Protein AF-A0A6M3KVG6-F1 (afdb_monomer_lite)

Structure (mmCIF, N/CA/C/O backbone):
data_AF-A0A6M3KVG6-F1
#
_entry.id   AF-A0A6M3KVG6-F1
#
loop_
_atom_site.group_PDB
_atom_site.id
_atom_site.type_symbol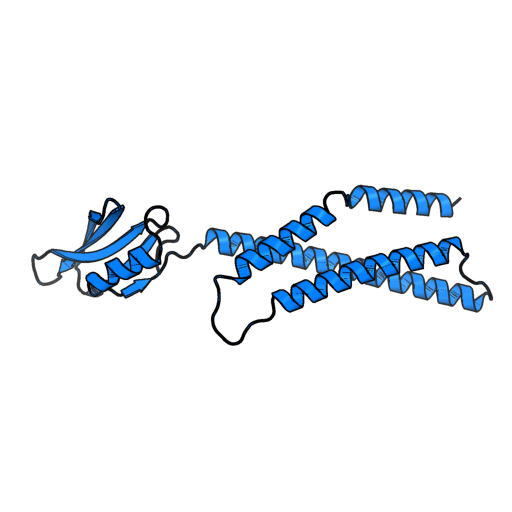
_atom_site.label_atom_id
_atom_site.label_alt_id
_atom_site.label_comp_id
_atom_site.label_asym_id
_atom_site.label_entity_id
_atom_site.label_seq_id
_atom_site.pdbx_PDB_ins_code
_atom_site.Cartn_x
_atom_site.Cartn_y
_atom_site.Cartn_z
_atom_site.occupancy
_atom_site.B_iso_or_equiv
_atom_site.auth_seq_id
_atom_site.auth_comp_id
_atom_site.auth_asym_id
_atom_site.auth_atom_id
_atom_site.pdbx_PDB_model_num
ATOM 1 N N . MET A 1 1 ? -8.985 6.448 20.938 1.00 50.06 1 MET A N 1
ATOM 2 C CA . MET A 1 1 ? -8.264 5.520 20.045 1.00 50.06 1 MET A CA 1
ATOM 3 C C . MET A 1 1 ? -8.643 4.090 20.395 1.00 50.06 1 MET A C 1
ATOM 5 O O . MET A 1 1 ? -8.437 3.679 21.541 1.00 50.06 1 MET A O 1
ATOM 9 N N . PRO A 1 2 ? -9.262 3.370 19.450 1.00 60.28 2 PRO A N 1
ATOM 10 C CA . PRO A 1 2 ? -9.645 1.974 19.608 1.00 60.28 2 PRO A CA 1
ATOM 11 C C . PRO A 1 2 ? -8.410 1.065 19.571 1.00 60.28 2 PRO A C 1
ATOM 13 O O . PRO A 1 2 ? -7.339 1.473 19.121 1.00 60.28 2 PRO A O 1
ATOM 16 N N . TYR A 1 3 ? -8.549 -0.164 20.067 1.00 65.94 3 TYR A N 1
ATOM 17 C CA . TYR A 1 3 ? -7.512 -1.175 19.865 1.00 65.94 3 TYR A CA 1
ATOM 18 C C . TYR A 1 3 ? -7.572 -1.678 18.413 1.00 65.94 3 TYR A C 1
ATOM 20 O O . TYR A 1 3 ? -8.665 -1.746 17.854 1.00 65.94 3 TYR A O 1
ATOM 28 N N . PRO A 1 4 ? -6.445 -2.087 17.799 1.00 75.12 4 PRO A N 1
ATOM 29 C CA . PRO A 1 4 ? -6.429 -2.510 16.392 1.00 75.12 4 PRO A CA 1
ATOM 30 C C . PRO A 1 4 ? -7.355 -3.688 16.045 1.00 75.12 4 PRO A C 1
ATOM 32 O O . PRO A 1 4 ? -7.706 -3.888 14.883 1.00 75.12 4 PRO A O 1
ATOM 35 N N . GLN A 1 5 ? -7.740 -4.476 17.051 1.00 83.19 5 GLN A N 1
ATOM 36 C CA . GLN A 1 5 ? -8.591 -5.660 16.903 1.00 83.19 5 GLN A CA 1
ATOM 37 C C . GLN A 1 5 ? -10.024 -5.442 17.413 1.00 83.19 5 GLN A C 1
ATOM 39 O O . GLN A 1 5 ? -10.839 -6.353 17.341 1.00 83.19 5 GLN A O 1
ATOM 44 N N . GLU A 1 6 ? -10.354 -4.256 17.940 1.00 89.38 6 GLU A N 1
ATOM 45 C CA . GLU A 1 6 ? -11.658 -4.020 18.562 1.00 89.38 6 GLU A CA 1
ATOM 46 C C . GLU A 1 6 ? -12.286 -2.699 18.119 1.00 89.38 6 GLU A C 1
ATOM 48 O O . GLU A 1 6 ? -11.721 -1.622 18.337 1.00 89.38 6 GLU A O 1
ATOM 53 N N . HIS A 1 7 ? -13.512 -2.757 17.600 1.00 92.94 7 HIS A N 1
ATOM 54 C CA . HIS A 1 7 ? -14.345 -1.567 17.496 1.00 92.94 7 HIS A CA 1
ATOM 55 C C . HIS A 1 7 ? -14.687 -1.063 18.905 1.00 92.94 7 HIS A C 1
ATOM 57 O O . HIS A 1 7 ? -14.814 -1.829 19.866 1.00 92.94 7 HIS A O 1
ATOM 63 N N . SER A 1 8 ? -14.839 0.247 19.047 1.00 94.38 8 SER A N 1
ATOM 64 C CA . SER A 1 8 ? -15.071 0.920 20.321 1.00 94.38 8 SER A CA 1
ATOM 65 C C . SER A 1 8 ? -16.417 1.618 20.324 1.00 94.38 8 SER A C 1
ATOM 67 O O . SER A 1 8 ? -16.708 2.390 19.420 1.00 94.38 8 SER A O 1
ATOM 69 N N . CYS A 1 9 ? -17.179 1.446 21.399 1.00 95.81 9 CYS A N 1
ATOM 70 C CA . CYS A 1 9 ? -18.323 2.289 21.721 1.00 95.81 9 CYS A CA 1
ATOM 71 C C . CYS A 1 9 ? -18.092 2.992 23.055 1.00 95.81 9 CYS A C 1
ATOM 73 O O . CYS A 1 9 ? -17.836 2.331 24.064 1.00 95.81 9 CYS A O 1
ATOM 75 N N . ARG A 1 10 ? -18.154 4.323 23.079 1.00 95.94 10 ARG A N 1
ATOM 76 C CA . ARG A 1 10 ? -18.044 5.136 24.296 1.00 95.94 10 ARG A CA 1
ATOM 77 C C . ARG A 1 10 ? -19.435 5.556 24.755 1.00 95.94 10 ARG A C 1
ATOM 79 O O . ARG A 1 10 ? -20.049 6.352 24.065 1.00 95.94 10 ARG A O 1
ATOM 86 N N . ILE A 1 11 ? -19.892 5.063 25.906 1.00 96.44 11 ILE A N 1
ATOM 87 C CA . ILE A 1 11 ? -21.187 5.463 26.487 1.00 96.44 11 ILE A CA 1
ATOM 88 C C . ILE A 1 11 ? -21.012 6.718 27.344 1.00 96.44 11 ILE A C 1
ATOM 90 O O . ILE A 1 11 ? -21.786 7.660 27.260 1.00 96.44 11 ILE A O 1
ATOM 94 N N . SER A 1 12 ? -19.942 6.757 28.145 1.00 93.69 12 SER A N 1
ATOM 95 C CA . SER A 1 12 ? -19.676 7.866 29.064 1.00 93.69 12 SER A CA 1
ATOM 96 C C . SER A 1 12 ? -18.172 8.152 29.198 1.00 93.69 12 SER A C 1
ATOM 98 O O . SER A 1 12 ? -17.349 7.225 29.088 1.00 93.69 12 SER A O 1
ATOM 100 N N . PRO A 1 13 ? -17.766 9.418 29.421 1.00 92.06 13 PRO A N 1
ATOM 101 C CA . PRO A 1 13 ? -16.370 9.786 29.635 1.00 92.06 13 PRO A CA 1
ATOM 102 C C . PRO A 1 13 ? -15.723 9.003 30.792 1.00 92.06 13 PRO A C 1
ATOM 104 O O . PRO A 1 13 ? -16.317 8.879 31.862 1.00 92.06 13 PRO A O 1
ATOM 107 N N . PRO A 1 14 ? -14.490 8.485 30.631 1.00 92.12 14 PRO A N 1
ATOM 108 C CA . PRO A 1 14 ? -13.806 7.742 31.693 1.00 92.12 14 PRO A CA 1
ATOM 109 C C . PRO A 1 14 ? -13.531 8.596 32.943 1.00 92.12 14 PRO A C 1
ATOM 111 O O . PRO A 1 14 ? -13.408 8.054 34.036 1.00 92.12 14 PRO A O 1
ATOM 114 N N . GLU A 1 15 ? -13.472 9.921 32.805 1.00 93.56 15 GLU A N 1
ATOM 115 C CA . GLU A 1 15 ? -13.197 10.860 33.901 1.00 93.56 15 GLU A CA 1
ATOM 116 C C . GLU A 1 15 ? -14.270 10.859 35.000 1.00 93.56 15 GLU A C 1
ATOM 118 O O . GLU A 1 15 ? -13.978 11.247 36.133 1.00 93.56 15 GLU A O 1
ATOM 123 N N . ASN A 1 16 ? -15.473 10.362 34.703 1.00 92.50 16 ASN A N 1
ATOM 124 C CA . ASN A 1 16 ? -16.578 10.242 35.657 1.00 92.50 16 ASN A CA 1
ATOM 125 C C . ASN A 1 16 ? -16.388 9.088 36.661 1.00 92.50 16 ASN A C 1
ATOM 127 O O . ASN A 1 16 ? -17.104 9.003 37.660 1.00 92.50 16 ASN A O 1
ATOM 131 N N . TYR A 1 17 ? -15.426 8.195 36.414 1.00 94.69 17 TYR A N 1
ATOM 132 C CA . TYR A 1 17 ? -15.288 6.934 37.137 1.00 94.69 17 TYR A CA 1
ATOM 133 C C . TYR A 1 17 ? -13.973 6.853 37.923 1.00 94.69 17 TYR A C 1
ATOM 135 O O . TYR A 1 17 ? -12.949 7.411 37.530 1.00 94.69 17 TYR A O 1
ATOM 143 N N . GLU A 1 18 ? -13.994 6.141 39.051 1.00 94.38 18 GLU A N 1
ATOM 144 C CA . GLU A 1 18 ? -12.816 5.852 39.884 1.00 94.38 18 GLU A CA 1
ATOM 145 C C . GLU A 1 18 ? -12.226 4.458 39.638 1.00 94.38 18 GLU A C 1
ATOM 147 O O . GLU A 1 18 ? -11.036 4.233 39.863 1.00 94.38 18 GLU A O 1
ATOM 152 N N . LYS A 1 19 ? -13.047 3.495 39.204 1.00 94.69 19 LYS A N 1
ATOM 153 C CA . LYS A 1 19 ? -12.634 2.102 38.989 1.00 94.69 19 LYS A CA 1
ATOM 154 C C . LYS A 1 19 ? -13.279 1.541 37.739 1.00 94.69 19 LYS A C 1
ATOM 156 O O . LYS A 1 19 ? -14.416 1.875 37.421 1.00 94.69 19 LYS A O 1
ATOM 161 N N . PHE A 1 20 ? -12.566 0.634 37.080 1.00 96.25 20 PHE A N 1
ATOM 162 C CA . PHE A 1 20 ? -13.045 -0.042 35.881 1.00 96.25 20 PHE A CA 1
ATOM 163 C C . PHE A 1 20 ? -12.996 -1.557 36.049 1.00 96.25 20 PHE A C 1
ATOM 165 O O . PHE A 1 20 ? -12.083 -2.097 36.675 1.00 96.25 20 PHE A O 1
ATOM 172 N N . ARG A 1 21 ? -13.967 -2.253 35.456 1.00 95.69 21 ARG A N 1
ATOM 173 C CA . ARG A 1 21 ? -13.995 -3.716 35.352 1.00 95.69 21 ARG A CA 1
ATOM 174 C C . ARG A 1 21 ? -14.400 -4.115 33.942 1.00 95.69 21 ARG A C 1
ATOM 176 O O . ARG A 1 21 ? -15.347 -3.560 33.404 1.00 95.69 21 ARG A O 1
ATOM 183 N N . ARG A 1 22 ? -13.742 -5.116 33.362 1.00 96.50 22 ARG A N 1
ATOM 184 C CA . ARG A 1 22 ? -14.153 -5.707 32.081 1.00 96.50 22 ARG A CA 1
ATOM 185 C C . ARG A 1 22 ? -15.001 -6.954 32.320 1.00 96.50 22 ARG A C 1
ATOM 187 O O . ARG A 1 22 ? -14.679 -7.768 33.180 1.00 96.50 22 ARG A O 1
ATOM 194 N N . GLY A 1 23 ? -16.081 -7.100 31.564 1.00 96.06 23 GLY A N 1
ATOM 195 C CA . GLY A 1 23 ? -16.886 -8.315 31.474 1.00 96.06 23 GLY A CA 1
ATOM 196 C C . GLY A 1 23 ? -17.260 -8.614 30.026 1.00 96.06 23 GLY A C 1
ATOM 197 O O . GLY A 1 23 ? -16.847 -7.898 29.115 1.00 96.06 23 GLY A O 1
ATOM 198 N N . LYS A 1 24 ? -18.041 -9.672 29.820 1.00 96.88 24 LYS A N 1
ATOM 199 C CA . LYS A 1 24 ? -18.508 -10.121 28.504 1.00 96.88 24 LYS A CA 1
ATOM 200 C C . LYS A 1 24 ? -20.032 -10.221 28.500 1.00 96.88 24 LYS A C 1
ATOM 202 O O . LYS A 1 24 ? -20.618 -10.589 29.518 1.00 96.88 24 LYS A O 1
ATOM 207 N N . ARG A 1 25 ? -20.659 -9.882 27.377 1.00 96.44 25 ARG A N 1
ATOM 208 C CA . ARG A 1 25 ? -22.093 -10.052 27.106 1.00 96.44 25 ARG A CA 1
ATOM 209 C C . ARG A 1 25 ? -22.282 -10.554 25.678 1.00 96.44 25 ARG A C 1
ATOM 211 O O . ARG A 1 25 ? -21.333 -10.583 24.899 1.00 96.44 25 ARG A O 1
ATOM 218 N N . LYS A 1 26 ? -23.499 -10.983 25.352 1.00 95.50 26 LYS A N 1
ATOM 219 C CA . LYS A 1 26 ? -23.868 -11.414 24.004 1.00 95.50 26 LYS A CA 1
ATOM 220 C C . LYS A 1 26 ? -25.075 -10.631 23.517 1.00 95.50 26 LYS A C 1
ATOM 222 O O . LYS A 1 26 ? -25.999 -10.404 24.294 1.00 95.50 26 LYS A O 1
ATOM 227 N N . HIS A 1 27 ? -25.057 -10.272 22.244 1.00 93.44 27 HIS A N 1
ATOM 228 C CA . HIS A 1 27 ? -26.178 -9.685 21.526 1.00 93.44 27 HIS A CA 1
ATOM 229 C C . HIS A 1 27 ? -26.288 -10.419 20.190 1.00 93.44 27 HIS A C 1
ATOM 231 O O . HIS A 1 27 ? -25.279 -10.604 19.515 1.00 93.44 27 HIS A O 1
ATOM 237 N N . GLU A 1 28 ? -27.470 -10.958 19.880 1.00 92.19 28 GLU A N 1
ATOM 238 C CA . GLU A 1 28 ? -27.707 -11.745 18.654 1.00 92.19 28 GLU A CA 1
ATOM 239 C C . GLU A 1 28 ? -26.690 -12.885 18.425 1.00 92.19 28 GLU A C 1
ATOM 241 O O . GLU A 1 28 ? -26.267 -13.184 17.314 1.00 92.19 28 GLU A O 1
ATOM 246 N N . GLY A 1 29 ? -26.249 -13.526 19.512 1.00 93.00 29 GLY A N 1
ATOM 247 C CA . GLY A 1 29 ? -25.256 -14.604 19.467 1.00 93.00 29 GLY A CA 1
ATOM 248 C C . GLY A 1 29 ? -23.797 -14.144 19.339 1.00 93.00 29 GLY A C 1
ATOM 249 O O . GLY A 1 29 ? -22.902 -14.942 19.623 1.00 93.00 29 GLY A O 1
ATOM 250 N N . LYS A 1 30 ? -23.542 -12.869 19.024 1.00 95.19 30 LYS A N 1
ATOM 251 C CA . LYS A 1 30 ? -22.204 -12.267 18.956 1.00 95.19 30 LYS A CA 1
ATOM 252 C C . LYS A 1 30 ? -21.751 -11.809 20.343 1.00 95.19 30 LYS A C 1
ATOM 254 O O . LYS A 1 30 ? -22.471 -11.108 21.056 1.00 95.19 30 LYS A O 1
ATOM 259 N N . GLU A 1 31 ? -20.560 -12.228 20.764 1.00 96.81 31 GLU A N 1
ATOM 260 C CA . GLU A 1 31 ? -19.982 -11.815 22.049 1.00 96.81 31 GLU A CA 1
ATOM 261 C C . GLU A 1 31 ? -19.325 -10.438 21.931 1.00 96.81 31 GLU A C 1
ATOM 263 O O . GLU A 1 31 ? -18.630 -10.156 20.961 1.00 96.81 31 GLU A O 1
ATOM 268 N N . TYR A 1 32 ? -19.525 -9.581 22.927 1.00 96.19 32 TYR A N 1
ATOM 269 C CA . TYR A 1 32 ? -18.854 -8.292 23.045 1.00 96.19 32 TYR A CA 1
ATOM 270 C C . TYR A 1 32 ? -18.387 -8.072 24.484 1.00 96.19 32 TYR A C 1
ATOM 272 O O . TYR A 1 32 ? -18.926 -8.631 25.446 1.00 96.19 32 TYR A O 1
ATOM 280 N N . SER A 1 33 ? -17.345 -7.265 24.653 1.00 96.44 33 SER A N 1
ATOM 281 C CA . SER A 1 33 ? -16.854 -6.901 25.977 1.00 96.44 33 SER A CA 1
ATOM 282 C C . SER A 1 33 ? -17.526 -5.630 26.477 1.00 96.44 33 SER A C 1
ATOM 284 O O . SER A 1 33 ? -17.643 -4.646 25.752 1.00 96.44 33 SER A O 1
ATOM 286 N N . VAL A 1 34 ? -17.891 -5.629 27.755 1.00 97.25 34 VAL A N 1
ATOM 287 C CA . VAL A 1 34 ? -18.421 -4.462 28.464 1.00 97.25 34 VAL A CA 1
ATOM 288 C C . VAL A 1 34 ? -17.380 -3.964 29.452 1.00 97.25 34 VAL A C 1
ATOM 290 O O . VAL A 1 34 ? -16.855 -4.741 30.253 1.00 97.25 34 VAL A O 1
ATOM 293 N N . ILE A 1 35 ? -17.084 -2.672 29.405 1.00 96.69 35 ILE A N 1
ATOM 294 C CA . ILE A 1 35 ? -16.300 -1.972 30.414 1.00 96.69 35 ILE A CA 1
ATOM 295 C C . ILE A 1 35 ? -17.282 -1.299 31.362 1.00 96.69 35 ILE A C 1
ATOM 297 O O . ILE A 1 35 ? -18.009 -0.393 30.971 1.00 96.69 35 ILE A O 1
ATOM 301 N N . TYR A 1 36 ? -17.291 -1.755 32.605 1.00 96.50 36 TYR A N 1
ATOM 302 C CA . TYR A 1 36 ? -18.052 -1.168 33.695 1.00 96.50 36 TYR A CA 1
ATOM 303 C C . TYR A 1 36 ? -17.208 -0.099 34.380 1.00 96.50 36 TYR A C 1
ATOM 305 O O . TYR A 1 36 ? -16.051 -0.368 34.714 1.00 96.50 36 TYR A O 1
ATOM 313 N N . GLY A 1 37 ? -17.782 1.075 34.619 1.00 96.38 37 GLY A N 1
ATOM 314 C CA . GLY A 1 37 ? -17.193 2.140 35.424 1.00 96.38 37 GLY A CA 1
ATOM 315 C C . GLY A 1 37 ? -17.896 2.252 36.775 1.00 96.38 37 GLY A C 1
ATOM 316 O O . GLY A 1 37 ? -19.121 2.166 36.843 1.00 96.38 37 GLY A O 1
ATOM 317 N N . LYS A 1 38 ? -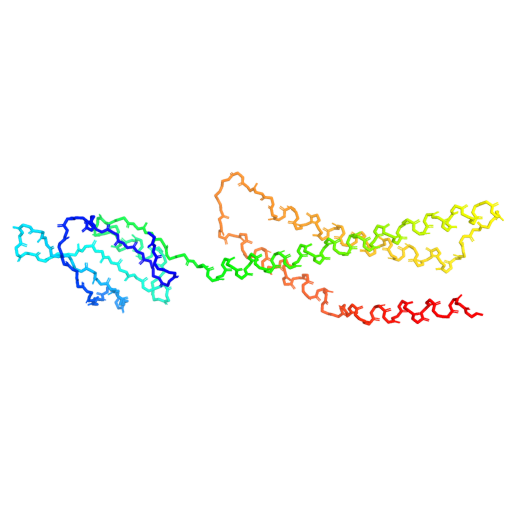17.132 2.437 37.854 1.00 96.50 38 LYS A N 1
ATOM 318 C CA . LYS A 1 38 ? -17.653 2.801 39.177 1.00 96.50 38 LYS A CA 1
ATOM 319 C C . LYS A 1 38 ? -17.577 4.312 39.353 1.00 96.50 38 LYS A C 1
ATOM 321 O O . LYS A 1 38 ? -16.484 4.861 39.224 1.00 96.50 38 LYS A O 1
ATOM 326 N N . LEU A 1 39 ? -18.705 4.968 39.607 1.00 93.62 39 LEU A N 1
ATOM 327 C CA . LEU A 1 39 ? -18.773 6.425 39.770 1.00 93.62 39 LEU A CA 1
ATOM 328 C C . LEU A 1 39 ? -17.976 6.883 41.005 1.00 93.62 39 LEU A C 1
ATOM 330 O O . LEU A 1 39 ? -17.890 6.156 41.993 1.00 93.62 39 LEU A O 1
ATOM 334 N N . LYS A 1 40 ? -17.371 8.076 40.939 1.00 87.25 40 LYS A N 1
ATOM 335 C CA . LYS A 1 40 ? -16.503 8.619 42.008 1.00 87.25 40 LYS A CA 1
ATOM 336 C C . LYS A 1 40 ? -17.245 8.882 43.321 1.00 87.25 40 LYS A C 1
ATOM 338 O O . LYS A 1 40 ? -16.713 8.585 44.386 1.00 87.25 40 LYS A O 1
ATOM 343 N N . ASP A 1 41 ? -18.479 9.368 43.229 1.00 84.00 41 ASP A N 1
ATOM 344 C CA . ASP A 1 41 ? -19.258 9.826 44.389 1.00 84.00 41 ASP A CA 1
ATOM 345 C C . ASP A 1 41 ? -20.454 8.914 44.713 1.00 84.00 41 ASP A C 1
ATOM 347 O O . ASP A 1 41 ? -21.198 9.148 45.664 1.00 84.00 41 ASP A O 1
ATOM 351 N N . GLU A 1 42 ? -20.623 7.827 43.954 1.00 80.94 42 GLU A N 1
ATOM 352 C CA . GLU A 1 42 ? -21.696 6.855 44.139 1.00 80.94 42 GLU A CA 1
ATOM 353 C C . GLU A 1 42 ? -21.124 5.438 44.195 1.00 80.94 42 GLU A C 1
ATOM 355 O O . GLU A 1 42 ? -20.287 5.043 43.384 1.00 80.94 42 GLU A O 1
ATOM 360 N N . ASN A 1 43 ? -21.623 4.595 45.104 1.00 86.00 43 ASN A N 1
ATOM 361 C CA . ASN A 1 43 ? -21.270 3.171 45.111 1.00 86.00 43 ASN A CA 1
ATOM 362 C C . ASN A 1 43 ? -22.028 2.388 44.016 1.00 86.00 43 ASN A C 1
ATOM 364 O O . ASN A 1 43 ? -22.603 1.329 44.273 1.00 86.00 43 ASN A O 1
ATOM 368 N N . LYS A 1 44 ? -22.051 2.934 42.798 1.00 93.06 44 LYS A N 1
ATOM 369 C CA . LYS A 1 44 ? -22.813 2.458 41.647 1.00 93.06 44 LYS A CA 1
ATOM 370 C C . LYS A 1 44 ? -21.867 2.122 40.498 1.00 93.06 44 LYS A C 1
ATOM 372 O O . LYS A 1 44 ? -20.917 2.853 40.217 1.00 93.06 44 LYS A O 1
ATOM 377 N N . TRP A 1 45 ? -22.146 0.994 39.852 1.00 94.69 45 TRP A N 1
ATOM 378 C CA . TRP A 1 45 ? -21.480 0.558 38.629 1.00 94.69 45 TRP A CA 1
ATOM 379 C C . TRP A 1 45 ? -22.429 0.707 37.448 1.00 94.69 45 TRP A C 1
ATOM 381 O O . TRP A 1 45 ? -23.602 0.348 37.555 1.00 94.69 45 TRP A O 1
ATOM 391 N N . GLU A 1 46 ? -21.911 1.176 36.323 1.00 95.69 46 GLU A N 1
ATOM 392 C CA . GLU A 1 46 ? -22.666 1.298 35.077 1.00 95.69 46 GLU A CA 1
ATOM 393 C C . GLU A 1 46 ? -21.790 1.013 33.857 1.00 95.69 46 GLU A C 1
ATOM 395 O O . GLU A 1 46 ? -20.561 0.925 33.951 1.00 95.69 46 GLU A O 1
ATOM 400 N N . ASP A 1 47 ? -22.442 0.811 32.715 1.00 96.56 47 ASP A N 1
ATOM 401 C CA . ASP A 1 47 ? -21.775 0.536 31.451 1.00 96.56 47 ASP A CA 1
ATOM 402 C C . ASP A 1 47 ? -21.082 1.817 30.962 1.00 96.56 47 ASP A C 1
ATOM 404 O O . ASP A 1 47 ? -21.717 2.828 30.683 1.00 96.56 47 ASP A O 1
ATOM 408 N N . GLN A 1 48 ? -19.757 1.780 30.863 1.00 96.62 48 GLN A N 1
ATOM 409 C CA . GLN A 1 48 ? -18.949 2.925 30.449 1.00 96.62 48 GLN A CA 1
ATOM 410 C C . GLN A 1 48 ? -18.594 2.876 28.962 1.00 96.62 48 GLN A C 1
ATOM 412 O O . GLN A 1 48 ? -18.510 3.906 28.285 1.00 96.62 48 GLN A O 1
ATOM 417 N N . ALA A 1 49 ? -18.328 1.674 28.457 1.00 96.75 49 ALA A N 1
ATOM 418 C CA . ALA A 1 49 ? -17.967 1.444 27.070 1.00 96.75 49 ALA A CA 1
ATOM 419 C C . ALA A 1 49 ? -18.189 -0.008 26.661 1.00 96.75 49 ALA A C 1
ATOM 421 O O . ALA A 1 49 ? -18.100 -0.919 27.488 1.00 96.75 49 ALA A O 1
ATOM 422 N N . PHE A 1 50 ? -18.358 -0.223 25.362 1.00 96.56 50 PHE A N 1
ATOM 423 C CA . PHE A 1 50 ? -18.335 -1.548 24.753 1.00 96.56 50 PHE A CA 1
ATOM 424 C C . PHE A 1 50 ? -17.129 -1.695 23.829 1.00 96.56 50 PHE A C 1
ATOM 426 O O . PHE A 1 50 ? -16.654 -0.723 23.231 1.00 96.56 50 PHE A O 1
ATOM 433 N N . ARG A 1 51 ? -16.613 -2.920 23.742 1.00 95.62 51 ARG A N 1
ATOM 434 C CA . ARG A 1 51 ? -15.586 -3.322 22.781 1.00 95.62 51 ARG A CA 1
ATOM 435 C C . ARG A 1 51 ? -16.099 -4.508 21.985 1.00 95.62 51 ARG A C 1
ATOM 437 O O . ARG A 1 51 ? -16.553 -5.486 22.585 1.00 95.62 51 ARG A O 1
ATOM 444 N N . TYR A 1 52 ? -15.993 -4.418 20.669 1.00 94.69 52 TYR A N 1
ATOM 445 C CA . TYR A 1 52 ? -16.457 -5.447 19.747 1.00 94.69 52 TYR A CA 1
ATOM 446 C C . TYR A 1 52 ? -15.264 -6.006 19.000 1.00 94.69 52 TYR A C 1
ATOM 448 O O . TYR A 1 52 ? -14.549 -5.243 18.360 1.00 94.69 52 TYR A O 1
ATOM 456 N N . ASP A 1 53 ? -15.043 -7.310 19.102 1.00 93.06 53 ASP A N 1
ATOM 457 C CA . ASP A 1 53 ? -13.999 -7.983 18.334 1.00 93.06 53 ASP A CA 1
ATOM 458 C C . ASP A 1 53 ? -14.321 -7.877 16.840 1.00 93.06 53 ASP A C 1
ATOM 460 O O . ASP A 1 53 ? -15.421 -8.258 16.433 1.00 93.06 53 ASP A O 1
ATOM 464 N N . LYS A 1 54 ? -13.390 -7.348 16.040 1.00 89.25 54 LYS A N 1
ATOM 465 C CA . LYS A 1 54 ? -13.604 -7.136 14.602 1.00 89.25 54 LYS A CA 1
ATOM 466 C C . LYS A 1 54 ? -13.706 -8.440 13.800 1.00 89.25 54 LYS A C 1
ATOM 468 O O . LYS A 1 54 ? -14.141 -8.407 12.659 1.00 89.25 54 LYS A O 1
ATOM 473 N N . GLU A 1 55 ? -13.301 -9.580 14.369 1.00 89.38 55 GLU A N 1
ATOM 474 C CA . GLU A 1 55 ? -13.484 -10.898 13.742 1.00 89.38 55 GLU A CA 1
ATOM 475 C C . GLU A 1 55 ? -14.910 -11.442 13.925 1.00 89.38 55 GLU A C 1
ATOM 477 O O . GLU A 1 55 ? -15.341 -12.330 13.193 1.00 89.38 55 GLU A O 1
ATOM 482 N N . VAL A 1 56 ? -15.647 -10.924 14.913 1.00 92.88 56 VAL A N 1
ATOM 483 C CA . VAL A 1 56 ? -17.007 -11.374 15.262 1.00 92.88 56 VAL A CA 1
ATOM 484 C C . VAL A 1 56 ? -18.060 -10.339 14.870 1.00 92.88 56 VAL A C 1
ATOM 486 O O . VAL A 1 56 ? -19.193 -10.691 14.532 1.00 92.88 56 VAL A O 1
ATOM 489 N N . TRP A 1 57 ? -17.701 -9.062 14.952 1.00 93.69 57 TRP A N 1
ATOM 490 C CA . TRP A 1 57 ? -18.574 -7.935 14.680 1.00 93.69 57 TRP A CA 1
ATOM 491 C C . TRP A 1 57 ? -18.083 -7.158 13.472 1.00 93.69 57 TRP A C 1
ATOM 493 O O . TRP A 1 57 ? -17.026 -6.534 13.523 1.00 93.69 57 TRP A O 1
ATOM 503 N N . GLU A 1 58 ? -18.917 -7.117 12.438 1.00 91.31 58 GLU A N 1
ATOM 504 C CA . GLU A 1 58 ? -18.761 -6.151 11.360 1.00 91.31 58 GLU A CA 1
ATOM 505 C C . GLU A 1 58 ? -18.913 -4.721 11.894 1.00 91.31 58 GLU A C 1
ATOM 507 O O . GLU A 1 58 ? -19.663 -4.456 12.845 1.00 91.31 58 GLU A O 1
ATOM 512 N N . ALA A 1 59 ? -18.207 -3.779 11.266 1.00 90.06 59 ALA A N 1
ATOM 513 C CA . ALA A 1 59 ? -18.156 -2.396 11.732 1.00 90.06 59 ALA A CA 1
ATOM 514 C C . ALA A 1 59 ? -19.549 -1.747 11.801 1.00 90.06 59 ALA A C 1
ATOM 516 O O . ALA A 1 59 ? -19.836 -1.016 12.751 1.00 90.06 59 ALA A O 1
ATOM 517 N N . ASP A 1 60 ? -20.416 -2.032 10.827 1.00 91.50 60 ASP A N 1
ATOM 518 C CA . ASP A 1 60 ? -21.767 -1.469 10.757 1.00 91.50 60 ASP A CA 1
ATOM 519 C C . ASP A 1 60 ? -22.708 -2.051 11.820 1.00 91.50 60 ASP A C 1
ATOM 521 O O . ASP A 1 60 ? -23.473 -1.303 12.440 1.00 91.50 60 ASP A O 1
ATOM 525 N N . ASP A 1 61 ? -22.591 -3.345 12.124 1.00 93.19 61 ASP A N 1
ATOM 526 C CA . ASP A 1 61 ? -23.348 -3.991 13.201 1.00 93.19 61 ASP A CA 1
ATOM 527 C C . ASP A 1 61 ? -22.939 -3.421 14.566 1.00 93.19 61 ASP A C 1
ATOM 529 O O . ASP A 1 61 ? -23.778 -3.030 15.380 1.00 93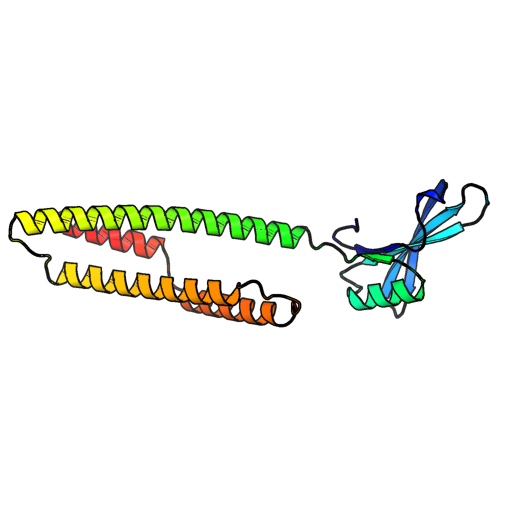.19 61 ASP A O 1
ATOM 533 N N . ALA A 1 62 ? -21.628 -3.304 14.804 1.00 95.19 62 ALA A N 1
ATOM 534 C CA . ALA A 1 62 ? -21.079 -2.739 16.033 1.00 95.19 62 ALA A CA 1
ATOM 535 C C . ALA A 1 62 ? -21.465 -1.262 16.216 1.00 95.19 62 ALA A C 1
ATOM 537 O O . ALA A 1 62 ? -21.726 -0.809 17.336 1.00 95.19 62 ALA A O 1
ATOM 538 N N . LYS A 1 63 ? -21.516 -0.502 15.116 1.00 95.19 63 LYS A N 1
ATOM 539 C CA . LYS A 1 63 ? -21.960 0.895 15.090 1.00 95.19 63 LYS A CA 1
ATOM 540 C C . LYS A 1 63 ? -23.443 1.021 15.411 1.00 95.19 63 LYS A C 1
ATOM 542 O O . LYS A 1 63 ? -23.808 1.925 16.158 1.00 95.19 63 LYS A O 1
ATOM 547 N N . THR A 1 64 ? -24.273 0.130 14.876 1.00 96.12 64 THR A N 1
ATOM 548 C CA . THR A 1 64 ? -25.718 0.098 15.145 1.00 96.12 64 THR A CA 1
ATOM 549 C C . THR A 1 64 ? -25.974 -0.212 16.615 1.00 96.12 64 THR A C 1
ATOM 551 O O . THR A 1 64 ? -26.542 0.621 17.314 1.00 96.12 64 THR A O 1
ATOM 554 N N . HIS A 1 65 ? -25.396 -1.299 17.134 1.00 96.38 65 HIS A N 1
ATOM 555 C CA . HIS A 1 65 ? -25.505 -1.647 18.552 1.00 96.38 65 HIS A CA 1
ATOM 556 C C . HIS A 1 65 ? -24.961 -0.538 19.470 1.00 96.38 65 HIS A C 1
ATOM 558 O O . HIS A 1 65 ? -25.511 -0.267 20.531 1.00 96.38 65 HIS A O 1
ATOM 564 N N . CYS A 1 66 ? -23.887 0.154 19.072 1.00 96.81 66 CYS A N 1
ATOM 565 C CA . CYS A 1 66 ? -23.384 1.297 19.833 1.00 96.81 66 CYS A CA 1
ATOM 566 C C . CYS A 1 66 ? -24.397 2.450 19.923 1.00 96.81 66 CYS A C 1
ATOM 568 O O . CYS A 1 66 ? -24.553 3.042 20.991 1.00 96.81 66 CYS A O 1
ATOM 570 N N . LYS A 1 67 ? -25.084 2.760 18.818 1.00 95.69 67 LYS A N 1
ATOM 571 C CA . LYS A 1 67 ? -26.103 3.816 18.769 1.00 95.69 67 LYS A CA 1
ATOM 572 C C . LYS A 1 67 ? -27.340 3.470 19.586 1.00 95.69 67 LYS A C 1
ATOM 574 O O . LYS A 1 67 ? -27.862 4.357 20.247 1.00 95.69 67 LYS A O 1
ATOM 579 N N . ASP A 1 68 ? -27.753 2.205 19.594 1.00 96.31 68 ASP A N 1
ATOM 580 C CA . ASP A 1 68 ? -28.884 1.729 20.408 1.00 96.31 68 ASP A CA 1
ATOM 581 C C . ASP A 1 68 ? -28.641 1.890 21.919 1.00 96.31 68 ASP A C 1
ATOM 583 O O . ASP A 1 68 ? -29.566 1.816 22.724 1.00 96.31 68 ASP A O 1
ATOM 587 N N . HIS A 1 69 ? -27.386 2.134 22.300 1.00 94.50 69 HIS A N 1
ATOM 588 C CA . HIS A 1 69 ? -26.951 2.421 23.660 1.00 94.50 69 HIS A CA 1
ATOM 589 C C . HIS A 1 69 ? -26.467 3.869 23.852 1.00 94.50 69 HIS A C 1
ATOM 591 O O . HIS A 1 69 ? -25.734 4.144 24.801 1.00 94.50 69 HIS A O 1
ATOM 597 N N . ASP A 1 70 ? -26.844 4.786 22.956 1.00 95.12 70 ASP A N 1
ATOM 598 C CA . ASP A 1 70 ? -26.508 6.216 23.018 1.00 95.12 70 ASP A CA 1
ATOM 599 C C . ASP A 1 70 ? -24.992 6.504 23.048 1.00 95.12 70 ASP A C 1
ATOM 601 O O . ASP A 1 70 ? -24.534 7.514 23.586 1.00 95.12 70 ASP A O 1
ATOM 605 N N . GLY A 1 71 ? -24.185 5.606 22.476 1.00 94.69 71 GLY A N 1
ATOM 606 C CA . GLY A 1 71 ? -22.732 5.708 22.491 1.00 94.69 71 GLY A CA 1
ATOM 607 C C . GLY A 1 71 ? -22.107 6.334 21.242 1.00 94.69 71 GLY A C 1
ATOM 608 O O . GLY A 1 71 ? -22.672 6.345 20.147 1.00 94.69 71 GLY A O 1
ATOM 609 N N . THR A 1 72 ? -20.857 6.779 21.388 1.00 95.81 72 THR A N 1
ATOM 610 C CA . THR A 1 72 ? -20.004 7.243 20.284 1.00 95.81 72 THR A CA 1
ATOM 611 C C . THR A 1 72 ? -19.126 6.105 19.764 1.00 95.81 72 THR A C 1
ATOM 613 O O . THR A 1 72 ? -18.322 5.539 20.513 1.00 95.81 72 THR A O 1
ATOM 616 N N . PHE A 1 73 ? -19.260 5.784 18.476 1.00 94.88 73 PHE A N 1
ATOM 617 C CA . PHE A 1 73 ? -18.556 4.680 17.822 1.00 94.88 73 PHE A CA 1
ATOM 618 C C . PHE A 1 73 ? -17.221 5.105 17.188 1.00 94.88 73 PHE A C 1
ATOM 620 O O . PHE A 1 73 ? -17.161 6.097 16.466 1.00 94.88 73 PHE A O 1
ATOM 627 N N . GLU A 1 74 ? -16.176 4.297 17.381 1.00 91.25 74 GLU A N 1
ATOM 628 C CA . GLU A 1 74 ? -14.918 4.342 16.624 1.00 91.25 74 GLU A CA 1
ATOM 629 C C . GLU A 1 74 ? -14.621 2.938 16.071 1.00 91.25 74 GLU A C 1
ATOM 631 O O . GLU A 1 74 ? -14.581 1.965 16.831 1.00 91.25 74 GLU A O 1
ATOM 636 N N . ALA A 1 75 ? -14.388 2.815 14.762 1.00 90.00 75 ALA A N 1
ATOM 637 C CA . ALA A 1 75 ? -14.048 1.532 14.149 1.00 90.00 75 ALA A CA 1
ATOM 638 C C . ALA A 1 75 ? -12.632 1.071 14.535 1.00 90.00 75 ALA A C 1
ATOM 640 O O . ALA A 1 75 ? -11.746 1.899 14.750 1.00 90.00 75 ALA A O 1
ATOM 641 N N . ALA A 1 76 ? -12.406 -0.246 14.595 1.00 87.50 76 ALA A N 1
ATOM 642 C CA . ALA A 1 76 ? -11.071 -0.807 14.756 1.00 87.50 76 ALA A CA 1
ATOM 643 C C . ALA A 1 76 ? -10.149 -0.291 13.639 1.00 87.50 76 ALA A C 1
ATOM 645 O O . ALA A 1 76 ? -10.515 -0.306 12.463 1.00 87.50 76 ALA A O 1
ATOM 646 N N . THR A 1 77 ? -8.951 0.166 13.994 1.00 72.31 77 THR A N 1
ATOM 647 C CA . THR A 1 77 ? -7.945 0.574 13.008 1.00 72.31 77 THR A CA 1
ATOM 648 C C . THR A 1 77 ? -7.148 -0.650 12.579 1.00 72.31 77 THR A C 1
ATOM 650 O O . THR A 1 77 ? -6.493 -1.269 13.416 1.00 72.31 77 THR A O 1
ATOM 653 N N . ASP A 1 78 ? -7.145 -0.991 11.290 1.00 64.62 78 ASP A N 1
ATOM 654 C CA . ASP A 1 78 ? -6.373 -2.131 10.774 1.00 64.62 78 ASP A CA 1
ATOM 655 C C . ASP A 1 78 ? -4.888 -1.757 10.587 1.00 64.62 78 ASP A C 1
ATOM 657 O O . ASP A 1 78 ? -4.329 -1.782 9.491 1.00 64.62 78 ASP A O 1
ATOM 661 N N . THR A 1 79 ? -4.249 -1.334 11.683 1.00 59.56 79 THR A N 1
ATOM 662 C CA . THR A 1 79 ? -2.914 -0.721 11.699 1.00 59.56 79 THR A CA 1
ATOM 663 C C . THR A 1 79 ? -1.854 -1.631 11.080 1.00 59.56 79 THR A C 1
ATOM 665 O O . THR A 1 79 ? -0.934 -1.140 10.433 1.00 59.56 79 THR A O 1
ATOM 668 N N . GLU A 1 80 ? -1.994 -2.953 11.216 1.00 60.22 80 GLU A N 1
ATOM 669 C CA . GLU A 1 80 ? -1.086 -3.920 10.590 1.00 60.22 80 GLU A CA 1
ATOM 670 C C . GLU A 1 80 ? -1.190 -3.911 9.065 1.00 60.22 80 GLU A C 1
ATOM 672 O O . GLU A 1 80 ? -0.164 -3.800 8.396 1.00 60.22 80 GLU A O 1
ATOM 677 N N . LYS A 1 81 ? -2.403 -3.946 8.496 1.00 58.2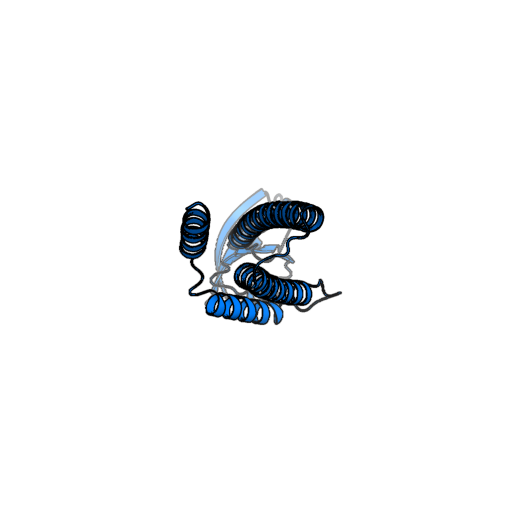2 81 LYS A N 1
ATOM 678 C CA . LYS A 1 81 ? -2.570 -3.869 7.038 1.00 58.22 81 LYS A CA 1
ATOM 679 C C . LYS A 1 81 ? -2.064 -2.537 6.503 1.00 58.22 81 LYS A C 1
ATOM 681 O O . LYS A 1 81 ? -1.295 -2.529 5.546 1.00 58.22 81 LYS A O 1
ATOM 686 N N . THR A 1 82 ? -2.406 -1.427 7.154 1.00 62.31 82 THR A N 1
ATOM 687 C CA . THR A 1 82 ? -1.946 -0.092 6.744 1.00 62.31 82 THR A CA 1
ATOM 688 C C . THR A 1 82 ? -0.418 0.010 6.741 1.00 62.31 82 THR A C 1
ATOM 690 O O . THR A 1 82 ? 0.161 0.555 5.802 1.00 62.31 82 THR A O 1
ATOM 693 N N . LEU A 1 83 ? 0.257 -0.561 7.743 1.00 65.75 83 LEU A N 1
ATOM 694 C CA . LEU A 1 83 ? 1.722 -0.594 7.803 1.00 65.75 83 LEU A CA 1
ATOM 695 C C . LEU A 1 83 ? 2.336 -1.505 6.733 1.00 65.75 83 LEU A C 1
ATOM 697 O O . LEU A 1 83 ? 3.355 -1.147 6.141 1.00 65.75 83 LEU A O 1
ATOM 701 N N . VAL A 1 84 ? 1.728 -2.661 6.453 1.00 68.75 84 VAL A N 1
ATOM 702 C CA . VAL A 1 84 ? 2.188 -3.574 5.394 1.00 68.75 84 VAL A CA 1
ATOM 703 C C . VAL A 1 84 ? 2.074 -2.911 4.022 1.00 68.75 84 VAL A C 1
ATOM 705 O O . VAL A 1 84 ? 3.056 -2.909 3.279 1.00 68.75 84 VAL A O 1
ATOM 708 N N . PHE A 1 85 ? 0.939 -2.280 3.713 1.00 71.69 85 PHE A N 1
ATOM 709 C CA . PHE A 1 85 ? 0.754 -1.542 2.461 1.00 71.69 85 PHE A CA 1
ATOM 710 C C . PHE A 1 85 ? 1.744 -0.382 2.330 1.00 71.69 85 PHE A C 1
ATOM 712 O O . PHE A 1 85 ? 2.381 -0.239 1.288 1.00 71.69 85 PHE A O 1
ATOM 719 N N . ALA A 1 86 ? 1.945 0.404 3.392 1.00 67.81 86 ALA A N 1
ATOM 720 C CA . ALA A 1 86 ? 2.903 1.509 3.382 1.00 67.81 86 ALA A CA 1
ATOM 721 C C . ALA A 1 86 ? 4.344 1.028 3.135 1.00 67.81 86 ALA A C 1
ATOM 723 O O . ALA A 1 86 ? 5.082 1.632 2.354 1.00 67.81 86 ALA A O 1
ATOM 724 N N . ASN A 1 87 ? 4.743 -0.086 3.755 1.00 71.31 87 ASN A N 1
ATOM 725 C CA . ASN A 1 87 ? 6.067 -0.670 3.551 1.00 71.31 87 ASN A CA 1
ATOM 726 C C . ASN A 1 87 ? 6.238 -1.236 2.135 1.00 71.31 87 ASN A C 1
ATOM 728 O O . ASN A 1 87 ? 7.275 -1.005 1.510 1.00 71.31 87 ASN A O 1
ATOM 732 N N . GLN A 1 88 ? 5.226 -1.926 1.603 1.00 73.12 88 GLN A N 1
ATOM 733 C CA . GLN A 1 88 ? 5.240 -2.432 0.227 1.00 73.12 88 GLN A CA 1
ATOM 734 C C . GLN A 1 88 ? 5.316 -1.291 -0.794 1.00 73.12 88 GLN A C 1
ATOM 736 O O . GLN A 1 88 ? 6.147 -1.342 -1.699 1.00 73.12 88 GLN A O 1
ATOM 741 N N . ALA A 1 89 ? 4.529 -0.227 -0.610 1.00 74.12 89 ALA A N 1
ATOM 742 C CA . ALA A 1 89 ? 4.566 0.959 -1.462 1.00 7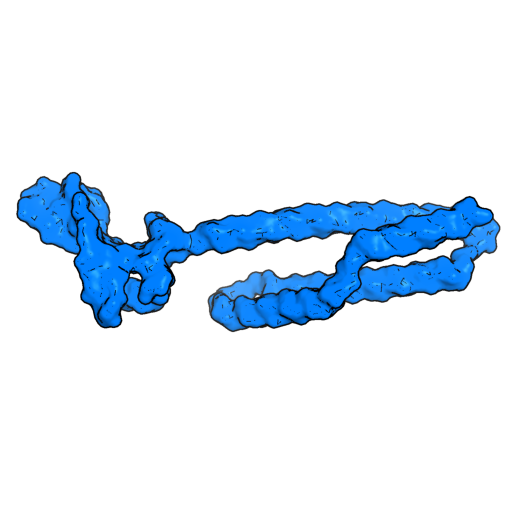4.12 89 ALA A CA 1
ATOM 743 C C . ALA A 1 89 ? 5.945 1.634 -1.437 1.00 74.12 89 ALA A C 1
ATOM 745 O O . ALA A 1 89 ? 6.483 1.998 -2.481 1.00 74.12 89 ALA A O 1
ATOM 746 N N . LYS A 1 90 ? 6.566 1.737 -0.256 1.00 76.25 90 LYS A N 1
ATOM 747 C CA . LYS A 1 90 ? 7.912 2.300 -0.109 1.00 76.25 90 LYS A CA 1
ATOM 748 C C . LYS A 1 90 ? 8.976 1.472 -0.835 1.00 76.25 90 LYS A C 1
ATOM 750 O O . LYS A 1 90 ? 9.856 2.042 -1.475 1.00 76.25 90 LYS A O 1
ATOM 755 N N . MET A 1 91 ? 8.898 0.142 -0.758 1.00 75.94 91 MET A N 1
ATOM 756 C CA . MET A 1 91 ? 9.802 -0.741 -1.503 1.00 75.94 91 MET A CA 1
ATOM 757 C C . MET A 1 91 ? 9.600 -0.627 -3.016 1.00 75.94 91 MET A C 1
ATOM 759 O O . MET A 1 91 ? 10.581 -0.546 -3.754 1.00 75.94 91 MET A O 1
ATOM 763 N N . ALA A 1 92 ? 8.346 -0.586 -3.472 1.00 76.56 92 ALA A N 1
ATOM 764 C CA . ALA A 1 92 ? 8.023 -0.406 -4.882 1.00 76.56 92 ALA A CA 1
ATOM 765 C C . ALA A 1 92 ? 8.557 0.933 -5.413 1.00 76.56 92 ALA A C 1
ATOM 767 O O . ALA A 1 92 ? 9.193 0.961 -6.464 1.00 76.56 92 ALA A O 1
ATOM 768 N N . LEU A 1 93 ? 8.389 2.023 -4.657 1.00 79.81 93 LEU A N 1
ATOM 769 C CA . LEU A 1 93 ? 8.907 3.341 -5.024 1.00 79.81 93 LEU A CA 1
ATOM 770 C C . LEU A 1 93 ? 10.435 3.333 -5.175 1.00 79.81 93 LEU A C 1
ATOM 772 O O . LEU A 1 93 ? 10.952 3.802 -6.184 1.00 79.81 93 LEU A O 1
ATOM 776 N N . ALA A 1 94 ? 11.157 2.729 -4.227 1.00 80.50 94 ALA A N 1
ATOM 777 C CA . ALA A 1 94 ? 12.616 2.623 -4.300 1.00 80.50 94 ALA A CA 1
ATOM 778 C C . ALA A 1 94 ? 13.093 1.804 -5.519 1.00 80.50 94 ALA A C 1
ATOM 780 O O . ALA A 1 94 ? 14.089 2.147 -6.165 1.00 80.50 94 ALA A O 1
ATOM 781 N N . ALA A 1 95 ? 12.374 0.731 -5.868 1.00 78.44 95 ALA A N 1
ATOM 782 C CA . ALA A 1 95 ? 12.661 -0.056 -7.066 1.00 78.44 95 ALA A CA 1
ATOM 783 C C . ALA A 1 95 ? 12.416 0.755 -8.351 1.00 78.44 95 ALA A C 1
ATOM 785 O O . ALA A 1 95 ? 13.244 0.720 -9.262 1.00 78.44 95 ALA A O 1
ATOM 786 N N . ILE A 1 96 ? 11.329 1.534 -8.400 1.00 82.44 96 ILE A N 1
ATOM 787 C CA . ILE A 1 96 ? 11.009 2.433 -9.519 1.00 82.44 96 ILE A CA 1
ATOM 788 C C . ILE A 1 96 ? 12.095 3.499 -9.689 1.00 82.44 96 ILE A C 1
ATOM 790 O O . ILE A 1 96 ? 12.568 3.714 -10.803 1.00 82.44 96 ILE A O 1
ATOM 794 N N . GLU A 1 97 ? 12.536 4.138 -8.605 1.00 85.31 97 GLU A N 1
ATOM 795 C CA . GLU A 1 97 ? 13.614 5.135 -8.643 1.00 85.31 97 GLU A CA 1
ATOM 796 C C . GLU A 1 97 ? 14.918 4.543 -9.193 1.00 85.31 97 GLU A C 1
ATOM 798 O O . GLU A 1 97 ? 15.576 5.148 -10.044 1.00 85.31 97 GLU A O 1
ATOM 803 N N . THR A 1 98 ? 15.256 3.327 -8.759 1.00 85.94 98 THR A N 1
ATOM 804 C CA . THR A 1 98 ? 16.444 2.600 -9.224 1.00 85.94 98 THR A CA 1
ATOM 805 C C . THR A 1 98 ? 16.349 2.271 -10.715 1.00 85.94 98 THR A C 1
ATOM 807 O O . THR A 1 98 ? 17.283 2.545 -11.473 1.00 85.94 98 THR A O 1
ATOM 810 N N . ALA A 1 99 ? 15.209 1.737 -11.163 1.00 81.56 99 ALA A N 1
ATOM 811 C CA . ALA A 1 99 ? 14.969 1.428 -12.570 1.00 81.56 99 ALA A CA 1
ATOM 812 C C . ALA A 1 99 ? 15.025 2.693 -13.441 1.00 81.56 99 ALA A C 1
ATOM 814 O O . ALA A 1 99 ? 15.672 2.703 -14.490 1.00 81.56 99 ALA A O 1
ATOM 815 N N . LEU A 1 100 ? 14.421 3.791 -12.981 1.00 85.94 100 LEU A N 1
ATOM 816 C CA . LEU A 1 100 ? 14.443 5.074 -13.678 1.00 85.94 100 LEU A CA 1
ATOM 817 C C . LEU A 1 100 ? 15.870 5.615 -13.830 1.00 85.94 100 LEU A C 1
ATOM 819 O O . LEU A 1 100 ? 16.223 6.124 -14.895 1.00 85.94 100 LEU A O 1
ATOM 823 N N . ALA A 1 101 ? 16.700 5.502 -12.791 1.00 86.31 101 ALA A N 1
ATOM 824 C CA . ALA A 1 101 ? 18.103 5.902 -12.854 1.00 86.31 101 ALA A CA 1
ATOM 825 C C . ALA A 1 101 ? 18.885 5.075 -13.890 1.00 86.31 101 ALA A C 1
ATOM 827 O O . ALA A 1 101 ? 19.605 5.647 -14.711 1.00 86.31 101 ALA A O 1
ATOM 828 N N . ALA A 1 102 ? 18.692 3.752 -13.908 1.00 83.75 102 ALA A N 1
ATOM 829 C CA . ALA A 1 102 ? 19.335 2.864 -14.875 1.00 83.75 102 ALA A CA 1
ATOM 830 C C . ALA A 1 102 ? 18.913 3.172 -16.323 1.00 83.75 102 ALA A C 1
ATOM 832 O O . ALA A 1 102 ? 19.759 3.259 -17.215 1.00 83.75 102 ALA A O 1
ATOM 833 N N . VAL A 1 103 ? 17.617 3.408 -16.562 1.00 84.44 103 VAL A N 1
ATOM 834 C CA . VAL A 1 103 ? 17.102 3.784 -17.889 1.00 84.44 103 VAL A CA 1
ATOM 835 C C . VAL A 1 103 ? 17.694 5.119 -18.350 1.00 84.44 103 VAL A C 1
ATOM 837 O O . VAL A 1 103 ? 18.132 5.225 -19.496 1.00 84.44 103 VAL A O 1
ATOM 840 N N . LYS A 1 104 ? 17.776 6.126 -17.470 1.00 87.69 104 LYS A N 1
ATOM 841 C CA . LYS A 1 104 ? 18.385 7.430 -17.793 1.00 87.69 104 LYS A CA 1
ATOM 842 C C . LYS A 1 104 ? 19.858 7.306 -18.196 1.00 87.69 104 LYS A C 1
ATOM 844 O O . LYS A 1 104 ? 20.278 7.926 -19.176 1.00 87.69 104 LYS A O 1
ATOM 849 N N . ASP A 1 105 ? 20.633 6.499 -17.474 1.00 86.75 105 ASP A N 1
ATOM 850 C CA . ASP A 1 105 ? 22.037 6.241 -17.812 1.00 86.75 105 ASP A CA 1
ATOM 851 C C . ASP A 1 105 ? 22.166 5.544 -19.178 1.00 86.75 105 ASP A C 1
ATOM 853 O O . ASP A 1 105 ? 22.934 5.983 -20.038 1.00 86.75 105 ASP A O 1
ATOM 857 N N . LEU A 1 106 ? 21.352 4.515 -19.437 1.00 84.06 106 LEU A N 1
ATOM 858 C CA . LEU A 1 106 ? 21.341 3.813 -20.723 1.00 84.06 106 LEU A CA 1
ATOM 859 C C . LEU A 1 106 ? 21.006 4.740 -21.897 1.00 84.06 106 LEU A C 1
ATOM 861 O O . LEU A 1 106 ? 21.705 4.708 -22.913 1.00 84.06 106 LEU A O 1
ATOM 865 N N . VAL A 1 107 ? 19.983 5.589 -21.759 1.00 85.38 107 VAL A N 1
ATOM 866 C CA . VAL A 1 107 ? 19.610 6.578 -22.784 1.00 85.38 107 VAL A CA 1
ATOM 867 C C . VAL A 1 107 ? 20.785 7.509 -23.082 1.00 85.38 107 VAL A C 1
ATOM 869 O O . VAL A 1 107 ? 21.167 7.655 -24.244 1.00 85.38 107 VAL A O 1
ATOM 872 N N . THR A 1 108 ? 21.434 8.042 -22.045 1.00 89.38 108 THR A N 1
ATOM 873 C CA . THR A 1 108 ? 22.597 8.936 -22.186 1.00 89.38 108 THR A CA 1
ATOM 874 C C . THR A 1 108 ? 23.738 8.265 -22.962 1.00 89.38 108 THR A C 1
ATOM 876 O O . THR A 1 108 ? 24.334 8.855 -23.869 1.00 89.38 108 THR A O 1
ATOM 879 N N . ARG A 1 109 ? 24.033 6.993 -22.665 1.00 84.75 109 ARG A N 1
ATOM 880 C CA . ARG A 1 109 ? 25.066 6.221 -23.380 1.00 84.75 109 ARG A CA 1
ATOM 881 C C . ARG A 1 109 ? 24.698 5.978 -24.844 1.00 84.75 109 ARG A C 1
ATOM 883 O O . ARG A 1 109 ? 25.563 6.086 -25.717 1.00 84.75 109 ARG A O 1
ATOM 890 N N . ILE A 1 110 ? 23.433 5.663 -25.132 1.00 83.12 110 ILE A N 1
ATOM 891 C CA . ILE A 1 110 ? 22.941 5.456 -26.503 1.00 83.12 110 ILE A CA 1
ATOM 892 C C . ILE A 1 110 ? 23.066 6.749 -27.315 1.00 83.12 110 ILE A C 1
ATOM 894 O O . ILE A 1 110 ? 23.531 6.709 -28.457 1.00 83.12 110 ILE A O 1
ATOM 898 N N . GLU A 1 111 ? 22.719 7.895 -26.731 1.00 86.38 111 GLU A N 1
ATOM 899 C CA . GLU A 1 111 ? 22.861 9.205 -27.370 1.00 86.38 111 GLU A CA 1
ATOM 900 C C . GLU A 1 111 ? 24.321 9.537 -27.688 1.00 86.38 111 GLU A C 1
ATOM 902 O O . GLU A 1 111 ? 24.632 9.935 -28.817 1.00 86.38 111 GLU A O 1
ATOM 907 N N . ALA A 1 112 ? 25.233 9.304 -26.738 1.00 82.81 112 ALA A N 1
ATOM 908 C CA . ALA A 1 112 ? 26.665 9.508 -26.939 1.00 82.81 112 ALA A CA 1
ATOM 909 C C . ALA A 1 112 ? 27.208 8.639 -28.089 1.00 82.81 112 ALA A C 1
ATOM 911 O O . ALA A 1 112 ? 27.904 9.137 -28.980 1.00 82.81 112 ALA A O 1
ATOM 912 N N . LEU A 1 113 ? 26.830 7.357 -28.137 1.00 81.44 113 LEU A N 1
ATOM 913 C CA . LEU A 1 113 ? 27.202 6.448 -29.226 1.00 81.44 113 LEU A CA 1
ATOM 914 C C . LEU A 1 113 ? 26.614 6.882 -30.573 1.00 81.44 113 LEU A C 1
ATOM 916 O O . LEU A 1 113 ? 27.300 6.834 -31.597 1.00 81.44 113 LEU A O 1
ATOM 920 N N . ALA A 1 114 ? 25.356 7.325 -30.591 1.00 79.44 114 ALA A N 1
ATOM 921 C CA . ALA A 1 114 ? 24.706 7.833 -31.793 1.00 79.44 114 ALA A CA 1
ATOM 922 C C . ALA A 1 114 ? 25.398 9.102 -32.320 1.00 79.44 114 ALA A C 1
ATOM 924 O O . ALA A 1 114 ? 25.527 9.285 -33.533 1.00 79.44 114 ALA A O 1
ATOM 925 N N . ALA A 1 115 ? 25.853 9.985 -31.428 1.00 85.00 115 ALA A N 1
ATOM 926 C CA . ALA A 1 115 ? 26.607 11.183 -31.784 1.00 85.00 115 ALA A CA 1
ATOM 927 C C . ALA A 1 115 ? 27.990 10.843 -32.362 1.00 85.00 115 ALA A C 1
ATOM 929 O O . ALA A 1 115 ? 28.363 11.396 -33.398 1.00 85.00 115 ALA A O 1
ATOM 930 N N . LEU A 1 116 ? 28.722 9.904 -31.751 1.00 79.50 116 LEU A N 1
ATOM 931 C CA . LEU A 1 116 ? 30.014 9.429 -32.261 1.00 79.50 116 LEU A CA 1
ATOM 932 C C . LEU A 1 116 ? 29.879 8.809 -33.654 1.00 79.50 116 LEU A C 1
ATOM 934 O O . LEU A 1 116 ? 30.585 9.208 -34.577 1.00 79.50 116 LEU A O 1
ATOM 938 N N . ARG A 1 117 ? 28.909 7.907 -33.846 1.00 80.44 117 ARG A N 1
ATOM 939 C CA . ARG A 1 117 ? 28.674 7.276 -35.154 1.00 80.44 117 ARG A CA 1
ATOM 940 C C . ARG A 1 117 ? 28.331 8.293 -36.238 1.00 80.44 117 ARG A C 1
ATOM 942 O O . ARG A 1 117 ? 28.882 8.204 -37.331 1.00 80.44 117 ARG A O 1
ATOM 949 N N . ARG A 1 118 ? 27.513 9.303 -35.918 1.00 85.94 118 ARG A N 1
ATOM 950 C CA . ARG A 1 118 ? 27.225 10.414 -36.839 1.00 85.94 118 ARG A CA 1
ATOM 951 C C . ARG A 1 118 ? 28.487 11.174 -37.251 1.00 85.94 118 ARG A C 1
ATOM 953 O O . ARG A 1 118 ? 28.643 11.443 -38.437 1.00 85.94 118 ARG A O 1
ATOM 960 N N . LYS A 1 119 ? 29.394 11.475 -36.313 1.00 85.94 119 LYS A N 1
ATOM 961 C CA . LYS A 1 119 ? 30.683 12.127 -36.622 1.00 85.94 119 LYS A CA 1
ATOM 962 C C . LYS A 1 119 ? 31.565 11.276 -37.541 1.00 85.94 119 LYS A C 1
ATOM 964 O O . LYS A 1 119 ? 32.262 11.827 -38.382 1.00 85.94 119 LYS A O 1
ATOM 969 N N . GLU A 1 120 ? 31.498 9.952 -37.418 1.00 89.12 120 GLU A N 1
ATOM 970 C CA . GLU A 1 120 ? 32.224 9.003 -38.275 1.00 89.12 120 GLU A CA 1
ATOM 971 C C . GLU A 1 120 ? 31.530 8.718 -39.624 1.00 89.12 120 GLU A C 1
ATOM 973 O O . GLU A 1 120 ? 32.004 7.877 -40.386 1.00 89.12 120 GLU A O 1
ATOM 978 N N . GLY A 1 121 ? 30.384 9.347 -39.921 1.00 90.75 121 GLY A N 1
ATOM 979 C CA . GLY A 1 121 ? 29.580 9.033 -41.112 1.00 90.75 121 GLY A CA 1
ATOM 980 C C . GLY A 1 121 ? 28.964 7.626 -41.088 1.00 90.75 121 GLY A C 1
ATOM 981 O O . GLY A 1 121 ? 28.516 7.115 -42.113 1.00 90.75 121 GLY A O 1
ATOM 982 N N . ARG A 1 122 ? 28.944 6.977 -39.920 1.00 83.75 122 ARG A N 1
ATOM 983 C CA . ARG A 1 122 ? 28.421 5.626 -39.712 1.00 83.75 122 ARG A CA 1
ATOM 984 C C . ARG A 1 122 ? 27.022 5.686 -39.114 1.00 83.75 122 ARG A C 1
ATOM 986 O O . ARG A 1 122 ? 26.665 6.591 -38.364 1.00 83.75 122 ARG A O 1
ATOM 993 N N . VAL A 1 123 ? 26.222 4.666 -39.399 1.00 84.38 123 VAL A N 1
ATOM 994 C CA . VAL A 1 123 ? 24.883 4.498 -38.821 1.00 84.38 123 VAL A CA 1
ATOM 995 C C . VAL A 1 123 ? 24.801 3.200 -38.025 1.00 84.38 123 VAL A C 1
ATOM 997 O O . VAL A 1 123 ? 25.607 2.290 -38.213 1.00 84.38 123 VAL A O 1
ATOM 1000 N N . PHE A 1 124 ? 23.819 3.094 -37.126 1.00 80.38 124 PHE A N 1
ATOM 1001 C CA . PHE A 1 124 ? 23.520 1.817 -36.476 1.00 80.38 124 PHE A CA 1
ATOM 1002 C C . PHE A 1 124 ? 23.167 0.752 -37.520 1.00 80.38 124 PHE A C 1
ATOM 1004 O O . PHE A 1 124 ? 22.407 1.031 -38.454 1.00 80.38 124 PHE A O 1
ATOM 1011 N N . SER A 1 125 ? 23.687 -0.462 -37.318 1.00 86.56 125 SER A N 1
ATOM 1012 C CA . SER A 1 125 ? 23.296 -1.652 -38.077 1.00 86.56 125 SER A CA 1
ATOM 1013 C C . SER A 1 125 ? 21.806 -1.955 -37.904 1.00 86.56 125 SER A C 1
ATOM 1015 O O . SER A 1 125 ? 21.200 -1.574 -36.900 1.00 86.56 125 SER A O 1
ATOM 1017 N N . ASN A 1 126 ? 21.218 -2.689 -38.851 1.00 86.56 126 ASN A N 1
ATOM 1018 C CA . ASN A 1 126 ? 19.807 -3.086 -38.784 1.00 86.56 126 ASN A CA 1
ATOM 1019 C C . ASN A 1 126 ? 19.479 -3.878 -37.507 1.00 86.56 126 ASN A C 1
ATOM 1021 O O . ASN A 1 126 ? 18.442 -3.637 -36.899 1.00 86.56 126 ASN A O 1
ATOM 1025 N N . THR A 1 127 ? 20.388 -4.744 -37.046 1.00 85.62 127 THR A N 1
ATOM 1026 C CA . THR A 1 127 ? 20.237 -5.480 -35.780 1.00 85.62 127 THR A CA 1
ATOM 1027 C C . THR A 1 127 ? 20.111 -4.538 -34.585 1.00 85.62 127 THR A C 1
ATOM 1029 O O . THR A 1 127 ? 19.194 -4.682 -33.783 1.00 85.62 127 THR A O 1
ATOM 1032 N N . ASN A 1 128 ? 20.987 -3.534 -34.489 1.00 81.62 128 ASN A N 1
ATOM 1033 C CA . ASN A 1 128 ? 20.951 -2.569 -33.390 1.00 81.62 128 ASN A CA 1
ATOM 1034 C C . ASN A 1 128 ? 19.710 -1.674 -33.462 1.00 81.62 128 ASN A C 1
ATOM 1036 O O . ASN A 1 128 ? 19.120 -1.360 -32.435 1.00 81.62 128 ASN A O 1
ATOM 1040 N N . ARG A 1 129 ? 19.279 -1.292 -34.671 1.00 84.88 129 ARG A N 1
ATOM 1041 C CA . ARG A 1 129 ? 18.030 -0.542 -34.861 1.00 84.88 129 ARG A CA 1
ATOM 1042 C C . ARG A 1 129 ? 16.812 -1.343 -34.407 1.00 84.88 129 ARG A C 1
ATOM 1044 O O . ARG A 1 129 ? 15.938 -0.770 -33.771 1.00 84.88 129 ARG A O 1
ATOM 1051 N N . ARG A 1 130 ? 16.774 -2.647 -34.698 1.00 84.94 130 ARG A N 1
ATOM 1052 C CA . ARG A 1 130 ? 15.697 -3.537 -34.249 1.00 84.94 130 ARG A CA 1
ATOM 1053 C C . ARG A 1 130 ? 15.669 -3.662 -32.728 1.00 84.94 130 ARG A C 1
ATOM 1055 O O . ARG A 1 130 ? 14.624 -3.441 -32.147 1.00 84.94 130 ARG A O 1
ATOM 1062 N N . LEU A 1 131 ? 16.820 -3.881 -32.088 1.00 80.94 131 LEU A N 1
ATOM 1063 C CA . LEU A 1 131 ? 16.904 -3.920 -30.621 1.00 80.94 131 LEU A CA 1
ATOM 1064 C C . LEU A 1 131 ? 16.396 -2.626 -29.964 1.00 80.94 131 LEU A C 1
ATOM 1066 O O . LEU A 1 131 ? 15.705 -2.683 -28.954 1.00 80.94 131 LEU A O 1
ATOM 1070 N N . LEU A 1 132 ? 16.711 -1.460 -30.540 1.00 82.44 132 LEU A N 1
ATOM 1071 C CA . LEU A 1 132 ? 16.195 -0.177 -30.051 1.00 82.44 132 LEU A CA 1
ATOM 1072 C C . LEU A 1 132 ? 14.682 -0.028 -30.270 1.00 82.44 132 LEU A C 1
ATOM 1074 O O . LEU A 1 132 ? 14.008 0.571 -29.436 1.00 82.44 132 LEU A O 1
ATOM 1078 N N . ALA A 1 133 ? 14.152 -0.553 -31.376 1.00 84.50 133 ALA A N 1
ATOM 1079 C CA . ALA A 1 133 ? 12.717 -0.558 -31.643 1.00 84.50 133 ALA A CA 1
ATOM 1080 C C . ALA A 1 133 ? 11.964 -1.467 -30.660 1.00 84.50 133 ALA A C 1
ATOM 1082 O O . ALA A 1 133 ? 10.975 -1.022 -30.084 1.00 84.50 133 ALA A O 1
ATOM 1083 N N . ASP A 1 134 ? 12.481 -2.673 -30.413 1.00 82.75 134 ASP A N 1
ATOM 1084 C CA . ASP A 1 134 ? 11.920 -3.627 -29.452 1.00 82.75 134 ASP A CA 1
ATOM 1085 C C . ASP A 1 134 ? 11.933 -3.024 -28.031 1.00 82.75 134 ASP A C 1
ATOM 1087 O O . ASP A 1 1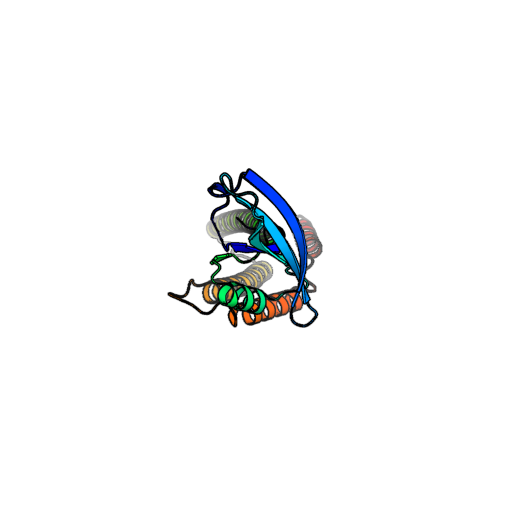34 ? 10.913 -3.000 -27.349 1.00 82.75 134 ASP A O 1
ATOM 1091 N N . LEU A 1 135 ? 13.056 -2.422 -27.608 1.00 82.25 135 LEU A N 1
ATOM 1092 C CA . LEU A 1 135 ? 13.153 -1.724 -26.318 1.00 82.25 135 LEU A CA 1
ATOM 1093 C C . LEU A 1 135 ? 12.145 -0.570 -26.203 1.00 82.25 135 LEU A C 1
ATOM 1095 O O . LEU A 1 135 ? 11.532 -0.382 -25.154 1.00 82.25 135 LEU A O 1
ATOM 1099 N N . ARG A 1 136 ? 11.963 0.215 -27.272 1.00 86.25 136 ARG A N 1
ATOM 1100 C CA . ARG A 1 136 ? 10.968 1.296 -27.299 1.00 86.25 136 ARG A CA 1
ATOM 1101 C C . ARG A 1 136 ? 9.553 0.753 -27.114 1.00 86.25 136 ARG A C 1
ATOM 1103 O O . ARG A 1 136 ? 8.764 1.389 -26.423 1.00 86.25 136 ARG A O 1
ATOM 1110 N N . GLU A 1 137 ? 9.222 -0.367 -27.748 1.00 86.44 137 GLU A N 1
ATOM 1111 C CA . GLU A 1 137 ? 7.905 -0.991 -27.615 1.00 86.44 137 GLU A CA 1
ATOM 1112 C C . GLU A 1 137 ? 7.632 -1.413 -26.166 1.00 86.44 137 GLU A C 1
ATOM 1114 O O . GLU A 1 137 ? 6.578 -1.085 -25.626 1.00 86.44 137 GLU A O 1
ATOM 1119 N N . GLU A 1 138 ? 8.605 -2.042 -25.506 1.00 85.06 138 GLU A N 1
ATOM 1120 C CA . GLU A 1 138 ? 8.484 -2.430 -24.096 1.00 85.06 138 GLU A CA 1
ATOM 1121 C C . GLU A 1 138 ? 8.328 -1.218 -23.167 1.00 85.06 138 GLU A C 1
ATOM 1123 O O . GLU A 1 138 ? 7.461 -1.210 -22.294 1.00 85.06 138 GLU A O 1
ATOM 1128 N N . ILE A 1 139 ? 9.085 -0.139 -23.396 1.00 82.25 139 ILE A N 1
ATOM 1129 C CA . ILE A 1 139 ? 8.929 1.108 -22.628 1.00 82.25 139 ILE A CA 1
ATOM 1130 C C . ILE A 1 139 ? 7.518 1.693 -22.800 1.00 82.25 139 ILE A C 1
ATOM 1132 O O . ILE A 1 139 ? 6.943 2.195 -21.836 1.00 82.25 139 ILE A O 1
ATOM 1136 N N . LEU A 1 140 ? 6.938 1.622 -24.001 1.00 83.56 140 LEU A N 1
ATOM 1137 C CA . LEU A 1 140 ? 5.576 2.106 -24.246 1.00 83.56 140 LEU A CA 1
ATOM 1138 C C . LEU A 1 140 ? 4.513 1.254 -23.542 1.00 83.56 140 LEU A C 1
ATOM 1140 O O . LEU A 1 140 ? 3.533 1.812 -23.051 1.00 83.56 140 LEU A O 1
ATOM 1144 N N . LYS A 1 141 ? 4.705 -0.068 -23.449 1.00 83.69 141 LYS A N 1
ATOM 1145 C CA . LYS A 1 141 ? 3.826 -0.946 -22.656 1.00 83.69 141 LYS A CA 1
ATOM 1146 C C . LYS A 1 141 ? 3.854 -0.549 -21.182 1.00 83.69 141 LYS A C 1
ATOM 1148 O O . LYS A 1 141 ? 2.800 -0.365 -20.582 1.00 83.69 141 LYS A O 1
ATOM 1153 N N . VAL A 1 142 ? 5.050 -0.329 -20.629 1.00 82.50 142 VAL A N 1
ATOM 1154 C CA . VAL A 1 142 ? 5.219 0.140 -19.244 1.00 82.50 142 VAL A CA 1
ATOM 1155 C C . VAL A 1 142 ? 4.556 1.502 -19.032 1.00 82.50 142 VAL A C 1
ATOM 1157 O O . VAL A 1 142 ? 3.846 1.680 -18.047 1.00 82.50 142 VAL A O 1
ATOM 1160 N N . ALA A 1 143 ? 4.733 2.448 -19.960 1.00 83.00 143 ALA A N 1
ATOM 1161 C CA . ALA A 1 143 ? 4.090 3.760 -19.882 1.00 83.00 143 ALA A CA 1
ATOM 1162 C C . ALA A 1 143 ? 2.556 3.646 -19.830 1.00 83.00 143 ALA A C 1
ATOM 1164 O O . ALA A 1 143 ? 1.936 4.260 -18.969 1.00 83.00 143 ALA A O 1
ATOM 1165 N N . LYS A 1 144 ? 1.959 2.788 -20.668 1.00 83.56 144 LYS A N 1
ATOM 1166 C CA . LYS A 1 144 ? 0.510 2.540 -20.667 1.00 83.56 144 LYS A CA 1
ATOM 1167 C C . LYS A 1 144 ? 0.009 2.011 -19.321 1.00 83.56 144 LYS A C 1
ATOM 1169 O O . LYS A 1 144 ? -0.992 2.503 -18.816 1.00 83.56 144 LYS A O 1
ATOM 1174 N N . VAL A 1 145 ? 0.712 1.042 -18.731 1.00 82.81 145 VAL A N 1
ATOM 1175 C CA . VAL A 1 145 ? 0.363 0.502 -17.404 1.00 82.81 145 VAL A CA 1
ATOM 1176 C C . VAL A 1 145 ? 0.433 1.590 -16.332 1.00 82.81 145 VAL A C 1
ATOM 1178 O O . VAL A 1 145 ? -0.439 1.668 -15.471 1.00 82.81 145 VAL A O 1
ATOM 1181 N N . ILE A 1 146 ? 1.454 2.449 -16.380 1.00 80.12 146 ILE A N 1
ATOM 1182 C CA . ILE A 1 146 ? 1.581 3.571 -15.442 1.00 80.12 146 ILE A CA 1
ATOM 1183 C C . ILE A 1 146 ? 0.412 4.546 -15.605 1.00 80.12 146 ILE A C 1
ATOM 1185 O O . ILE A 1 146 ? -0.162 4.954 -14.599 1.00 80.12 146 ILE A O 1
ATOM 1189 N N . ASP A 1 147 ? 0.031 4.889 -16.835 1.00 81.94 147 ASP A N 1
ATOM 1190 C CA . ASP A 1 147 ? -1.099 5.785 -17.098 1.00 81.94 147 ASP A CA 1
ATOM 1191 C C . ASP A 1 147 ? -2.420 5.204 -16.566 1.00 81.94 147 ASP A C 1
ATOM 1193 O O . ASP A 1 147 ? -3.185 5.909 -15.910 1.00 81.94 147 ASP A O 1
ATOM 1197 N N . GLU A 1 148 ? -2.664 3.907 -16.775 1.00 81.56 148 GLU A N 1
ATOM 1198 C CA . GLU A 1 148 ? -3.834 3.199 -16.235 1.00 81.56 148 GLU A CA 1
ATOM 1199 C C . GLU A 1 148 ? -3.855 3.210 -14.700 1.00 81.56 148 GLU A C 1
ATOM 1201 O O . GLU A 1 148 ? -4.899 3.451 -14.092 1.00 81.56 148 GLU A O 1
ATOM 1206 N N . LEU A 1 149 ? -2.701 3.002 -14.059 1.00 77.00 149 LEU A N 1
ATOM 1207 C CA . LEU A 1 149 ? -2.575 3.079 -12.603 1.00 77.00 149 LEU A CA 1
ATOM 1208 C C . LEU A 1 149 ? -2.810 4.498 -12.083 1.00 77.00 149 LEU A C 1
ATOM 1210 O O . LEU A 1 149 ? -3.487 4.671 -11.070 1.00 77.00 149 LEU A O 1
ATOM 1214 N N . LEU A 1 150 ? -2.269 5.515 -12.754 1.00 76.25 150 LEU A N 1
ATOM 1215 C CA . LEU A 1 150 ? -2.491 6.912 -12.389 1.00 76.25 150 LEU A CA 1
ATOM 1216 C C . LEU A 1 150 ? -3.967 7.282 -12.513 1.00 76.25 150 LEU A C 1
ATOM 1218 O O . LEU A 1 150 ? -4.494 7.934 -11.618 1.00 76.25 150 LEU A O 1
ATOM 1222 N N . GLU A 1 151 ? -4.643 6.829 -13.569 1.00 80.62 151 GLU A N 1
ATOM 1223 C CA . GLU A 1 151 ? -6.080 7.034 -13.748 1.00 80.62 151 GLU A CA 1
ATOM 1224 C C . GLU A 1 151 ? -6.886 6.363 -12.631 1.00 80.62 151 GLU A C 1
ATOM 1226 O O . GLU A 1 151 ? -7.718 7.007 -11.996 1.00 80.62 151 GLU A O 1
ATOM 1231 N N . ALA A 1 152 ? -6.590 5.096 -12.331 1.00 75.25 152 ALA A N 1
ATOM 1232 C CA . ALA A 1 152 ? -7.272 4.328 -11.291 1.00 75.25 152 ALA A CA 1
ATOM 1233 C C . ALA A 1 152 ? -7.050 4.883 -9.872 1.00 75.25 152 ALA A C 1
ATOM 1235 O O . ALA A 1 152 ? -7.857 4.633 -8.976 1.00 75.25 152 ALA A O 1
ATOM 1236 N N . THR A 1 153 ? -5.956 5.617 -9.658 1.00 75.12 153 THR A N 1
ATOM 1237 C CA . THR A 1 153 ? -5.574 6.183 -8.354 1.00 75.12 153 THR A CA 1
ATOM 1238 C C . THR A 1 153 ? -5.837 7.680 -8.240 1.00 75.12 153 THR A C 1
ATOM 1240 O O . THR A 1 153 ? -5.459 8.286 -7.233 1.00 75.12 153 THR A O 1
ATOM 1243 N N . LYS A 1 154 ? -6.512 8.290 -9.225 1.00 79.31 154 LYS A N 1
ATOM 1244 C CA . LYS A 1 154 ? -6.943 9.683 -9.108 1.00 79.31 154 LYS A CA 1
ATOM 1245 C C . LYS A 1 154 ? -7.793 9.853 -7.843 1.00 79.31 154 LYS A C 1
ATOM 1247 O O . LYS A 1 154 ? -8.753 9.098 -7.654 1.00 79.31 154 LYS A O 1
ATOM 1252 N N . PRO A 1 155 ? -7.461 10.828 -6.977 1.00 58.06 155 PRO A N 1
ATOM 1253 C CA . PRO A 1 155 ? -8.326 11.167 -5.863 1.00 58.06 155 PRO A CA 1
ATOM 1254 C C . PRO A 1 155 ? -9.641 11.688 -6.444 1.00 58.06 155 PRO A C 1
ATOM 1256 O O . PRO A 1 155 ? -9.653 12.673 -7.179 1.00 58.06 155 PRO A O 1
ATOM 1259 N N . GLU A 1 156 ? -10.735 10.989 -6.162 1.00 56.03 156 GLU A N 1
ATOM 1260 C CA . GLU A 1 156 ? -12.068 11.507 -6.443 1.00 56.03 156 GLU A CA 1
ATOM 1261 C C . GLU A 1 156 ? -12.442 12.513 -5.364 1.00 56.03 156 GLU A C 1
ATOM 1263 O O . GLU A 1 156 ? -12.257 12.269 -4.167 1.00 56.03 156 GLU A O 1
ATOM 1268 N N . ASP A 1 157 ? -12.999 13.635 -5.804 1.00 50.78 157 ASP A N 1
ATOM 1269 C CA . ASP A 1 157 ? -13.669 14.594 -4.943 1.00 50.78 157 ASP A CA 1
ATOM 1270 C C . ASP A 1 157 ? -14.939 13.943 -4.359 1.00 50.78 157 ASP A C 1
ATOM 1272 O O . ASP A 1 157 ? -16.044 14.137 -4.852 1.00 50.78 157 ASP A O 1
ATOM 1276 N N . GLY A 1 158 ? -14.773 13.159 -3.292 1.00 49.94 158 GLY A N 1
ATOM 1277 C CA . GLY A 1 158 ? -15.848 12.725 -2.402 1.00 49.94 158 GLY A CA 1
ATOM 1278 C C . GLY A 1 158 ? -16.518 11.382 -2.722 1.00 49.94 158 GLY A C 1
ATOM 1279 O O . GLY A 1 158 ? -17.431 11.313 -3.531 1.00 49.94 158 GLY A O 1
ATOM 1280 N N . ASN A 1 159 ? -16.191 10.396 -1.874 1.00 48.53 159 ASN A N 1
ATOM 1281 C CA . ASN A 1 159 ? -17.105 9.385 -1.322 1.00 48.53 159 ASN A CA 1
ATOM 1282 C C . ASN A 1 159 ? -17.561 8.229 -2.241 1.00 48.53 159 ASN A C 1
ATOM 1284 O O . ASN A 1 159 ? -18.696 8.255 -2.692 1.00 48.53 159 ASN A O 1
ATOM 1288 N N . GLU A 1 160 ? -16.739 7.173 -2.393 1.00 47.91 160 GLU A N 1
ATOM 1289 C CA . GLU A 1 160 ? -17.178 5.799 -2.746 1.00 47.91 160 GLU A CA 1
ATOM 1290 C C . GLU A 1 160 ? -16.031 4.761 -2.571 1.00 47.91 160 GLU A C 1
ATOM 1292 O O . GLU A 1 160 ? -15.356 4.344 -3.511 1.00 47.91 160 GLU A O 1
ATOM 1297 N N . ASP A 1 161 ? -15.781 4.326 -1.328 1.00 50.22 161 ASP A N 1
ATOM 1298 C CA . ASP A 1 161 ? -14.644 3.445 -0.973 1.00 50.22 161 ASP A CA 1
ATOM 1299 C C . ASP A 1 161 ? -14.867 1.940 -1.276 1.00 50.22 161 ASP A C 1
ATOM 1301 O O . ASP A 1 161 ? -13.935 1.137 -1.195 1.00 50.22 161 ASP A O 1
ATOM 1305 N N . GLY A 1 162 ? -16.088 1.523 -1.634 1.00 45.50 162 GLY A N 1
ATOM 1306 C CA . GLY A 1 162 ? -16.456 0.102 -1.759 1.00 45.50 162 GLY A CA 1
ATOM 1307 C C . GLY A 1 162 ? -16.195 -0.536 -3.129 1.00 45.50 162 GLY A C 1
ATOM 1308 O O . GLY A 1 162 ? -15.847 -1.713 -3.210 1.00 45.50 162 GLY A O 1
ATOM 1309 N N . GLU A 1 163 ? -16.332 0.221 -4.219 1.00 42.59 163 GLU A N 1
ATOM 1310 C CA . GLU A 1 163 ? -16.309 -0.336 -5.583 1.00 42.59 163 GLU A CA 1
ATOM 1311 C C . GLU A 1 163 ? -14.885 -0.386 -6.176 1.00 42.59 163 GLU A C 1
ATOM 1313 O O . GLU A 1 163 ? -14.536 -1.281 -6.954 1.00 42.59 163 GLU A O 1
ATOM 1318 N N . LYS A 1 164 ? -13.997 0.510 -5.720 1.00 50.12 164 LYS A N 1
ATOM 1319 C CA . LYS A 1 164 ? -12.616 0.630 -6.215 1.00 50.12 164 LYS A CA 1
ATOM 1320 C C . LYS A 1 164 ? -11.676 -0.473 -5.746 1.00 50.12 164 LYS A C 1
ATOM 1322 O O . LYS A 1 164 ? -10.807 -0.862 -6.523 1.00 50.12 164 LYS A O 1
ATOM 1327 N N . MET A 1 165 ? -11.845 -1.028 -4.542 1.00 46.19 165 MET A N 1
ATOM 1328 C CA . MET A 1 165 ? -10.974 -2.121 -4.073 1.00 46.19 165 MET A CA 1
ATOM 1329 C C . MET A 1 165 ? -11.084 -3.364 -4.970 1.00 46.19 165 MET A C 1
ATOM 1331 O O . MET A 1 165 ? -10.083 -4.028 -5.240 1.00 46.19 165 MET A O 1
ATOM 1335 N N . THR A 1 166 ? -12.276 -3.621 -5.509 1.00 45.97 166 THR A N 1
ATOM 1336 C CA . THR A 1 166 ? -12.542 -4.709 -6.459 1.00 45.97 166 THR A CA 1
ATOM 1337 C C . THR A 1 166 ? -11.883 -4.445 -7.815 1.00 45.97 166 THR A C 1
ATOM 1339 O O . THR A 1 166 ? -11.287 -5.349 -8.397 1.00 45.97 166 THR A O 1
ATOM 1342 N N . SER A 1 167 ? -11.915 -3.194 -8.288 1.00 49.41 167 SER A N 1
ATOM 1343 C CA . SER A 1 167 ? -11.293 -2.783 -9.554 1.00 49.41 167 SER A CA 1
ATOM 1344 C C . SER A 1 167 ? -9.758 -2.807 -9.484 1.00 49.41 167 SER A C 1
ATOM 1346 O O . SER A 1 167 ? -9.092 -3.336 -10.372 1.00 49.41 167 SER A O 1
ATOM 1348 N N . LEU A 1 168 ? -9.181 -2.347 -8.369 1.00 53.88 168 LEU A N 1
ATOM 1349 C CA . LEU A 1 168 ? -7.737 -2.384 -8.117 1.00 53.88 168 LEU A CA 1
ATOM 1350 C C . LEU A 1 168 ? -7.224 -3.824 -7.976 1.00 53.88 168 LEU A C 1
ATOM 1352 O O . LEU A 1 168 ? -6.179 -4.160 -8.529 1.00 53.88 168 LEU A O 1
ATOM 1356 N N . ALA A 1 169 ? -7.978 -4.702 -7.306 1.00 50.22 169 ALA A N 1
ATOM 1357 C CA . ALA A 1 169 ? -7.658 -6.126 -7.223 1.00 50.22 169 ALA A CA 1
ATOM 1358 C C . ALA A 1 169 ? -7.700 -6.814 -8.599 1.00 50.22 169 ALA A C 1
ATOM 1360 O O . ALA A 1 169 ? -6.811 -7.609 -8.908 1.00 50.22 169 ALA A O 1
ATOM 1361 N N . LEU A 1 170 ? -8.677 -6.470 -9.447 1.00 51.16 170 LEU A N 1
ATOM 1362 C CA . LEU A 1 170 ? -8.779 -6.952 -10.829 1.00 51.16 170 LEU A CA 1
ATOM 1363 C C . LEU A 1 170 ? -7.582 -6.505 -11.678 1.00 51.16 170 LEU A C 1
ATOM 1365 O O . LEU A 1 170 ? -6.947 -7.348 -12.312 1.00 51.16 170 LEU A O 1
ATOM 1369 N N . ILE A 1 171 ? -7.205 -5.226 -11.619 1.00 54.75 171 ILE A N 1
ATOM 1370 C CA . ILE A 1 171 ? -6.039 -4.690 -12.339 1.00 54.75 171 ILE A CA 1
ATOM 1371 C C . ILE A 1 171 ? -4.744 -5.351 -11.850 1.00 54.75 171 ILE A C 1
ATOM 1373 O O . ILE A 1 171 ? -3.952 -5.825 -12.662 1.00 54.75 171 ILE A O 1
ATOM 1377 N N . VAL A 1 172 ? -4.542 -5.474 -10.533 1.00 55.69 172 VAL A N 1
ATOM 1378 C CA . VAL A 1 172 ? -3.364 -6.149 -9.958 1.00 55.69 172 VAL A CA 1
ATOM 1379 C C . VAL A 1 172 ? -3.307 -7.621 -10.373 1.00 55.69 172 VAL A C 1
ATOM 1381 O O . VAL A 1 172 ? -2.230 -8.125 -10.686 1.00 55.69 172 VAL A O 1
ATOM 1384 N N . SER A 1 173 ? -4.446 -8.316 -10.416 1.00 53.28 173 SER A N 1
ATOM 1385 C CA . SER A 1 173 ? -4.501 -9.709 -10.869 1.00 53.28 173 SER A CA 1
ATOM 1386 C C . SER A 1 173 ? -4.222 -9.863 -12.370 1.00 53.28 173 SER A C 1
ATOM 1388 O O . SER A 1 173 ? -3.507 -10.791 -12.747 1.00 53.28 173 SER A O 1
ATOM 1390 N N . GLY A 1 174 ? -4.678 -8.924 -13.207 1.00 55.12 174 GLY A N 1
ATOM 1391 C CA . GLY A 1 174 ? -4.348 -8.873 -14.635 1.00 55.12 174 GLY A CA 1
ATOM 1392 C C . GLY A 1 174 ? -2.860 -8.617 -14.876 1.00 55.12 174 GLY A C 1
ATOM 1393 O O . GLY A 1 174 ? -2.210 -9.381 -15.583 1.00 55.12 174 GLY A O 1
ATOM 1394 N N . LEU A 1 175 ? -2.283 -7.628 -14.187 1.00 50.78 175 LEU A N 1
ATOM 1395 C CA . LEU A 1 175 ? -0.851 -7.319 -14.260 1.00 50.78 175 LEU A CA 1
ATOM 1396 C C . LEU A 1 175 ? 0.024 -8.476 -13.766 1.00 50.78 175 LEU A C 1
ATOM 1398 O O . LEU A 1 175 ? 1.106 -8.710 -14.300 1.00 50.78 175 LEU A O 1
ATOM 1402 N N . LYS A 1 176 ? -0.433 -9.217 -12.751 1.00 52.78 176 LYS A N 1
ATOM 1403 C CA . LYS A 1 176 ? 0.268 -10.404 -12.256 1.00 52.78 176 LYS A CA 1
ATOM 1404 C C . LYS A 1 176 ? 0.219 -11.550 -13.267 1.00 52.78 176 LYS A C 1
ATOM 1406 O O . LYS A 1 176 ? 1.244 -12.185 -13.476 1.00 52.78 176 LYS A O 1
ATOM 1411 N N . ALA A 1 177 ? -0.919 -11.772 -13.923 1.00 55.94 177 ALA A N 1
ATOM 1412 C CA . ALA A 1 177 ? -1.053 -12.782 -14.971 1.00 55.94 177 ALA A CA 1
ATOM 1413 C C . ALA A 1 177 ? -0.217 -12.450 -16.224 1.00 55.94 177 ALA A C 1
ATOM 1415 O O . ALA A 1 177 ? 0.337 -13.351 -16.844 1.00 55.94 177 ALA A O 1
ATOM 1416 N N . GLU A 1 178 ? -0.073 -11.167 -16.572 1.00 49.12 178 GLU A N 1
ATOM 1417 C CA . GLU A 1 178 ? 0.764 -10.725 -17.698 1.00 49.12 178 GLU A CA 1
ATOM 1418 C C . GLU A 1 178 ? 2.273 -10.770 -17.389 1.00 49.12 178 GLU A C 1
ATOM 1420 O O . GLU A 1 178 ? 3.076 -10.996 -18.294 1.00 49.12 178 GLU A O 1
ATOM 1425 N N . ASN A 1 179 ? 2.666 -10.612 -16.118 1.00 49.69 179 ASN A N 1
ATOM 1426 C CA . ASN A 1 179 ? 4.064 -10.694 -15.668 1.00 49.69 179 ASN A CA 1
ATOM 1427 C C . ASN A 1 179 ? 4.482 -12.067 -15.111 1.00 49.69 179 ASN A C 1
ATOM 1429 O O . ASN A 1 179 ? 5.662 -12.252 -14.792 1.00 49.69 179 ASN A O 1
ATOM 1433 N N . GLU A 1 180 ? 3.573 -13.041 -14.998 1.00 45.50 180 GLU A N 1
ATOM 1434 C CA . GLU A 1 180 ? 3.895 -14.433 -14.659 1.00 45.50 180 GLU A CA 1
ATOM 1435 C C . GLU A 1 180 ? 4.705 -15.068 -15.804 1.00 45.50 180 GLU A C 1
ATOM 1437 O O . GLU A 1 180 ? 4.189 -15.689 -16.727 1.00 45.50 180 GLU A O 1
ATOM 1442 N N . GLY A 1 181 ? 6.021 -14.854 -15.761 1.00 53.88 181 GLY A N 1
ATOM 1443 C CA . GLY A 1 181 ? 6.973 -15.300 -16.780 1.00 53.88 181 GLY A CA 1
ATOM 1444 C C . GLY A 1 181 ? 8.123 -14.322 -17.035 1.00 53.88 181 GLY A C 1
ATOM 1445 O O . GLY A 1 181 ? 9.112 -14.705 -17.661 1.00 53.88 181 GLY A O 1
ATOM 1446 N N . PHE A 1 182 ? 8.040 -13.084 -16.534 1.00 46.41 182 PHE A N 1
ATOM 1447 C CA . PHE A 1 182 ? 9.118 -12.103 -16.660 1.00 46.41 182 PHE A CA 1
ATOM 1448 C C . PHE A 1 182 ? 10.158 -12.279 -15.540 1.00 46.41 182 PHE A C 1
ATOM 1450 O O . PHE A 1 182 ? 10.095 -11.650 -14.485 1.00 46.41 182 PHE A O 1
ATOM 1457 N N . ASP A 1 183 ? 11.129 -13.168 -15.761 1.00 71.38 183 ASP A N 1
ATOM 1458 C CA . ASP A 1 183 ? 12.284 -13.334 -14.873 1.00 71.38 183 ASP A CA 1
ATOM 1459 C C . ASP A 1 183 ? 13.361 -12.285 -15.204 1.00 71.38 183 ASP A C 1
ATOM 1461 O O . ASP A 1 183 ? 14.091 -12.390 -16.196 1.00 71.38 183 ASP A O 1
ATOM 1465 N N . ILE A 1 184 ? 13.468 -11.269 -14.342 1.00 50.50 184 ILE A N 1
ATOM 1466 C CA . ILE A 1 184 ? 14.440 -10.170 -14.456 1.00 50.50 184 ILE A CA 1
ATOM 1467 C C . ILE A 1 184 ? 15.876 -10.701 -14.554 1.00 50.50 184 ILE A C 1
ATOM 1469 O O . ILE A 1 184 ? 16.645 -10.219 -15.384 1.00 50.50 184 ILE A O 1
ATOM 1473 N N . LYS A 1 185 ? 16.234 -11.742 -13.792 1.00 56.50 185 LYS A N 1
ATOM 1474 C CA . LYS A 1 185 ? 17.587 -12.320 -13.835 1.00 56.50 185 LYS A CA 1
ATOM 1475 C C . LYS A 1 185 ? 17.843 -13.042 -15.150 1.00 56.50 185 LYS A C 1
ATOM 1477 O O . LYS A 1 185 ? 18.953 -13.006 -15.682 1.00 56.50 185 LYS A O 1
ATOM 1482 N N . GLN A 1 186 ? 16.819 -13.686 -15.702 1.00 60.97 186 GLN A N 1
ATOM 1483 C CA . GLN A 1 186 ? 16.915 -14.321 -17.012 1.00 60.97 186 GLN A CA 1
ATOM 1484 C C . GLN A 1 186 ? 17.061 -13.281 -18.137 1.00 60.97 186 GLN A C 1
ATOM 1486 O O . GLN A 1 186 ? 17.806 -13.510 -19.095 1.00 60.97 186 GLN A O 1
ATOM 1491 N N . ALA A 1 187 ? 16.390 -12.132 -18.021 1.00 49.56 187 ALA A N 1
ATOM 1492 C CA . ALA A 1 187 ? 16.537 -11.011 -18.946 1.00 49.56 187 ALA A CA 1
ATOM 1493 C C . ALA A 1 187 ? 17.934 -10.365 -18.853 1.00 49.56 187 ALA A C 1
ATOM 1495 O O . ALA A 1 187 ? 18.580 -10.171 -19.885 1.00 49.56 187 ALA A O 1
ATOM 1496 N N . GLU A 1 188 ? 18.443 -10.120 -17.643 1.00 55.16 188 GLU A N 1
ATOM 1497 C CA . GLU A 1 188 ? 19.798 -9.605 -17.393 1.00 55.16 188 GLU A CA 1
ATOM 1498 C C . GLU A 1 188 ? 20.876 -10.534 -17.970 1.00 55.16 188 GLU A C 1
ATOM 1500 O O . GLU A 1 188 ? 21.726 -10.089 -18.745 1.00 55.16 188 GLU A O 1
ATOM 1505 N N . GLY A 1 189 ? 20.786 -11.843 -17.708 1.00 68.56 189 GLY A N 1
ATOM 1506 C CA . GLY A 1 189 ? 21.731 -12.826 -18.248 1.00 68.56 189 GLY A CA 1
ATOM 1507 C C . GLY A 1 189 ? 21.713 -12.908 -19.780 1.00 68.56 189 GLY A C 1
ATOM 1508 O O . GLY A 1 189 ? 22.755 -13.074 -20.418 1.00 68.56 189 GLY A O 1
ATOM 1509 N N . ARG A 1 190 ? 20.541 -12.730 -20.409 1.00 58.56 190 ARG A N 1
ATOM 1510 C CA . ARG A 1 190 ? 20.418 -12.642 -21.876 1.00 58.56 190 ARG A CA 1
ATOM 1511 C C . ARG A 1 190 ? 21.077 -11.386 -22.440 1.00 58.56 190 ARG A C 1
ATOM 1513 O O . ARG A 1 190 ? 21.655 -11.456 -23.525 1.00 58.56 190 ARG A O 1
ATOM 1520 N N . ILE A 1 191 ? 20.993 -10.260 -21.733 1.00 54.34 191 ILE A N 1
ATOM 1521 C CA . ILE A 1 191 ? 21.622 -8.995 -22.131 1.00 54.34 191 ILE A CA 1
ATOM 1522 C C . ILE A 1 191 ? 23.146 -9.098 -22.006 1.00 54.34 191 ILE A C 1
ATOM 1524 O O . ILE A 1 191 ? 23.845 -8.784 -22.971 1.00 54.34 191 ILE A O 1
ATOM 1528 N N . GLU A 1 192 ? 23.671 -9.606 -20.888 1.00 65.81 192 GLU A N 1
ATOM 1529 C CA . GLU A 1 192 ? 25.116 -9.797 -20.691 1.00 65.81 192 GLU A CA 1
ATOM 1530 C C . GLU A 1 192 ? 25.723 -10.747 -21.724 1.00 65.81 192 GLU A C 1
ATOM 1532 O O . GLU A 1 192 ? 26.720 -10.406 -22.361 1.00 65.81 192 GLU A O 1
ATOM 1537 N N . ALA A 1 193 ? 25.088 -11.895 -21.979 1.00 67.38 193 ALA A N 1
ATOM 1538 C CA . ALA A 1 193 ? 25.561 -12.841 -22.989 1.00 67.38 193 ALA A CA 1
ATOM 1539 C C . ALA A 1 193 ? 25.636 -12.209 -24.392 1.00 67.38 193 ALA A C 1
ATOM 1541 O O . ALA A 1 193 ? 26.542 -12.507 -25.174 1.00 67.38 193 ALA A O 1
ATOM 1542 N N . LYS A 1 194 ? 24.700 -11.309 -24.716 1.00 54.75 194 LYS A N 1
ATOM 1543 C CA . LYS A 1 194 ? 24.668 -10.606 -26.004 1.00 54.75 194 LYS A CA 1
ATOM 1544 C C . LYS A 1 194 ? 25.714 -9.494 -26.084 1.00 54.75 194 LYS A C 1
ATOM 1546 O O . LYS A 1 194 ? 26.304 -9.298 -27.142 1.00 54.75 194 LYS A O 1
ATOM 1551 N N . LEU A 1 195 ? 25.975 -8.800 -24.976 1.00 50.94 195 LEU A N 1
ATOM 1552 C CA . LEU A 1 195 ? 27.060 -7.820 -24.869 1.00 50.94 195 LEU A CA 1
ATOM 1553 C C . LEU A 1 195 ? 28.435 -8.485 -25.014 1.00 50.94 195 LEU A C 1
ATOM 1555 O O . LEU A 1 195 ? 29.302 -7.933 -25.687 1.00 50.94 195 LEU A O 1
ATOM 1559 N N . GLU A 1 196 ? 28.617 -9.684 -24.462 1.00 72.69 196 GLU A N 1
ATOM 1560 C CA . GLU A 1 196 ? 29.856 -10.461 -24.581 1.00 72.69 196 GLU A CA 1
ATOM 1561 C C . GLU A 1 196 ? 30.099 -10.950 -26.021 1.00 72.69 196 GLU A C 1
ATOM 1563 O O . GLU A 1 196 ? 31.223 -10.906 -26.519 1.00 72.69 196 GLU A O 1
ATOM 1568 N N . GLN A 1 197 ? 29.040 -11.345 -26.739 1.00 61.16 197 GLN A N 1
ATOM 1569 C CA . GLN A 1 197 ? 29.122 -11.683 -28.168 1.00 61.16 197 GLN A CA 1
ATOM 1570 C C . GLN A 1 197 ? 29.507 -10.491 -29.050 1.00 61.16 197 GLN A C 1
ATOM 1572 O O . GLN A 1 197 ? 30.148 -10.686 -30.075 1.00 61.16 197 GLN A O 1
ATOM 1577 N N . LEU A 1 198 ? 29.128 -9.271 -28.664 1.00 50.66 198 LEU A N 1
ATOM 1578 C CA . LEU A 1 198 ? 29.466 -8.045 -29.394 1.00 50.66 198 LEU A CA 1
ATOM 1579 C C . LEU A 1 198 ? 30.882 -7.524 -29.095 1.00 50.66 198 LEU A C 1
ATOM 1581 O O . LEU A 1 198 ? 31.336 -6.600 -29.768 1.00 50.66 198 LEU A O 1
ATOM 1585 N N . ARG A 1 199 ? 31.558 -8.075 -28.078 1.00 68.12 199 ARG A N 1
ATOM 1586 C CA . ARG A 1 199 ? 32.946 -7.743 -27.711 1.00 68.12 199 ARG A CA 1
ATOM 1587 C C . ARG A 1 199 ? 33.993 -8.614 -28.417 1.00 68.12 199 ARG A C 1
ATOM 1589 O O . ARG A 1 199 ? 35.173 -8.283 -28.333 1.00 68.12 199 ARG A O 1
ATOM 1596 N N . LYS A 1 200 ? 33.579 -9.702 -29.070 1.00 51.56 200 LYS A N 1
ATOM 1597 C CA . LYS A 1 200 ? 34.426 -10.580 -29.894 1.00 51.56 200 LYS A CA 1
ATOM 1598 C C . LYS A 1 200 ? 34.337 -10.186 -31.363 1.00 51.56 200 LYS A C 1
ATOM 1600 O O . LYS A 1 200 ? 35.368 -10.341 -32.049 1.00 51.56 200 LYS A O 1
#

Sequence (200 aa):
MPYPQEHSCRISPPENYEKFRRGKRKHEGKEYSVIYGKLKDENKWEDQAFRYDKEVWEADDAKTHCKDHDGTFEAATDTEKTLVFANQAKMALAAIETALAAVKDLVTRIEALAALRRKEGRVFSNTNRRLLADLREEILKVAKVIDELLEATKPEDGNEDGEKMTSLALIVSGLKAENEGFDIKQAEGRIEAKLEQLRK

Foldseek 3Di:
DAALFKKKWFLADLVQADDWDKDWDDDPNAIKIFIWGQGPVDNDIDTGMIIHGVVRDPQVRVVVVSVVSVTDIDGRRNVVVVVVVVVVVVVVVVVVVVVVVVVVVVVVVVVVVQVVCVVVVHDDDPVVVVVVVVVVVVVVVVVVLVVVVCVLPPDDPDDDPPPSVVVVVVSVVVVCVVCVVVDVVVVVVVVVVVVVVVVD

Secondary structure (DSSP, 8-state):
---TTEEEEESS-GGGEEEEEEEEEEETTEEEEEEEEEESSSS-EEEEEEEEETTTS-HHHHHHHHHTTTPEEEPPP-HHHHHHHHHHHHHHHHHHHHHHHHHHHHHHHHHHHHHHHHHTT----HHHHHHHHHHHHHHHHHHHHHHHHHHHTPPPSS--TTTHHHHHHHHHHHHHHHHTT--HHHHHHHHHHHHHHTT-

Radius of gyration: 29.88 Å; chains: 1; bounding box: 63×30×86 Å

Organism: NCBI:txid1070528

pLDDT: mean 78.73, std 16.23, range [42.59, 97.25]